Protein AF-A0A197JKB3-F1 (afdb_monomer_lite)

Sequence (324 aa):
MLSPSYGIENKQTPSSEITEFKPNTSFQSKDAASSRILKTFVFDKTLEESRTISKLMQYFNLGEKVTVYVNHFEDLESISQKVIDEYKLDIKLEDLRLNASMMPDSHSSSGIQAYYYFAFVFDDLLIFRGLDYIELIKGLEGRENNLPAVVQEMLTVFMSHWKKDFGDKYTLLRTEAITWVTAVNQQLQVKFNQNEYFIFKLKCHASYLTLVLMFMLRDVNCTYLEYRTLQTTFEMFMFYINELASCVREKNVGELTSVDKLFKTGDFSRITEYCTQQIYTTMDGFDKDGGCNLMVSLEFKRLCKNTVFVHLASERYEKFFNSV

Foldseek 3Di:
DDDDDDDDDDDDDDDDDDPDPDDDPDDDDPDFPKDKDWWKWAFDPPDPLSVLLVVLCVVLVHDRMDIFIQMDGPLLVVLLVVLCVVQVPPDDVVLLSLVLRLDVCSNPAPLSSLLSSCQPSVLCCVPVVVFDLVQVLCLLVVHDHDGDPSVSSSSVVNLVSLCVGLPVCSVVLSVVSNQLSVLSVVLVPDDDDLVVNLVSQLSNRCQLSVVVVLCSPVVDDWDPLLNVLLSVLRSQLLLLLLLLFAQVVCLVVVHHRSVCVVPVPSDSSVSNNVSSVSNCVSLVCCVPPPDIPPVSNVSSSSSSSSSNVSSCPGPNGPHSIDID

Organism: NCBI:txid1314771

pLDDT: mean 78.15, std 19.09, range [25.42, 97.88]

Radius of gyration: 22.23 Å; chains: 1; bounding box: 70×72×54 Å

Secondary structure (DSSP, 8-state):
-----------PPPP----------------S-EEEEEEEEEE---STTHHHHHHHHHHTT--SEEEEEEEEEHHHHHHHHHHHHHHT-S--HHHHHHHHTTSGGGGG-HHHHHHHHHHHHHHHHHHHH---HHHHHHHHHT------HHHHHHHHHHHHHHHHHHGGGHHHHHHHHHHHHHHHHHHHH----HHHHHHHHHHHSTTHHHHHHHHHHH-----HHHHHHHHHHHHHHHHHHHHHHHHHHHHHHT---HHHHHH-S--HHHHHHHHHHHHHHHHHHHHHH----HHHHHHHHHHHHHHHHHHHH-TTS--SEEE-

Structure (mmCIF, N/CA/C/O backbone):
data_AF-A0A197JKB3-F1
#
_entry.id   AF-A0A197JKB3-F1
#
loop_
_atom_site.group_PDB
_atom_site.id
_atom_site.type_symbol
_atom_site.label_atom_id
_atom_site.label_alt_id
_atom_site.label_comp_id
_atom_site.label_asym_id
_atom_site.label_entity_id
_atom_site.label_seq_id
_atom_site.pdbx_PDB_ins_code
_atom_site.Cartn_x
_atom_site.Cartn_y
_atom_site.Cartn_z
_atom_site.occupancy
_atom_site.B_iso_or_equiv
_atom_site.auth_seq_id
_atom_site.auth_comp_id
_atom_site.auth_asym_id
_atom_site.auth_atom_id
_atom_site.pdbx_PDB_model_num
ATOM 1 N N . MET A 1 1 ? -43.145 52.693 11.661 1.00 37.47 1 MET A N 1
ATOM 2 C CA . MET A 1 1 ? -44.343 52.115 12.316 1.00 37.47 1 MET A CA 1
ATOM 3 C C . MET A 1 1 ? -44.868 50.984 11.440 1.00 37.47 1 MET A C 1
ATOM 5 O O . MET A 1 1 ? -44.601 51.038 10.249 1.00 37.47 1 MET A O 1
ATOM 9 N N . LEU A 1 2 ? -45.616 50.040 12.029 1.00 30.62 2 LEU A N 1
ATOM 10 C CA . LEU A 1 2 ? -46.218 48.837 11.415 1.00 30.62 2 LEU A CA 1
ATOM 11 C C . LEU A 1 2 ? -45.275 47.641 11.142 1.00 30.62 2 LEU A C 1
ATOM 13 O O . LEU A 1 2 ? -44.646 47.532 10.096 1.00 30.62 2 LEU A O 1
ATOM 17 N N . SER A 1 3 ? -45.272 46.709 12.102 1.00 30.41 3 SER A N 1
ATOM 18 C CA . SER A 1 3 ? -45.326 45.244 11.880 1.00 30.41 3 SER A CA 1
ATOM 19 C C . SER A 1 3 ? -46.771 44.854 11.445 1.00 30.41 3 SER A C 1
ATOM 21 O O . SER A 1 3 ? -47.614 45.757 11.468 1.00 30.41 3 SER A O 1
ATOM 23 N N . PRO A 1 4 ? -47.155 43.584 11.140 1.00 39.59 4 PRO A N 1
ATOM 24 C CA . PRO A 1 4 ? -46.471 42.281 11.268 1.00 39.59 4 PRO A CA 1
ATOM 25 C C . PRO A 1 4 ? -46.350 41.579 9.877 1.00 39.59 4 PRO A C 1
ATOM 27 O O . PRO A 1 4 ? -46.121 42.298 8.913 1.00 39.59 4 PRO A O 1
ATOM 30 N N . SER A 1 5 ? -46.390 40.256 9.624 1.00 27.34 5 SER A N 1
ATOM 31 C CA . SER A 1 5 ? -46.706 39.031 10.401 1.00 27.34 5 SER A CA 1
ATOM 32 C C . SER A 1 5 ? -46.102 37.766 9.755 1.00 27.34 5 SER A C 1
ATOM 34 O O . SER A 1 5 ? -45.684 37.790 8.603 1.00 27.34 5 SER A O 1
ATOM 36 N N . TYR A 1 6 ? -46.091 36.651 10.499 1.00 32.59 6 TYR A N 1
ATOM 37 C CA . TYR A 1 6 ? -45.697 35.315 10.026 1.00 32.59 6 TYR A CA 1
ATOM 38 C C . TYR A 1 6 ? -46.731 34.667 9.089 1.00 32.59 6 TYR A C 1
ATOM 40 O O . TYR A 1 6 ? -47.935 34.815 9.294 1.00 32.59 6 TYR A O 1
ATOM 48 N N . GLY A 1 7 ? -46.244 33.833 8.167 1.00 26.80 7 GLY A N 1
ATOM 49 C CA . GLY A 1 7 ? -47.014 32.797 7.475 1.00 26.80 7 GLY A CA 1
ATOM 50 C C . GLY A 1 7 ? -46.121 31.581 7.214 1.00 26.80 7 GLY A C 1
ATOM 51 O O . GLY A 1 7 ? -45.133 31.692 6.495 1.00 26.80 7 GLY A O 1
ATOM 52 N N . ILE A 1 8 ? -46.435 30.441 7.834 1.00 30.59 8 ILE A N 1
ATOM 53 C CA . ILE A 1 8 ? -45.764 29.157 7.584 1.00 30.59 8 ILE A CA 1
ATOM 54 C C . ILE A 1 8 ? -46.571 28.415 6.517 1.00 30.59 8 ILE A C 1
ATOM 56 O O . ILE A 1 8 ? -47.735 28.104 6.756 1.00 30.59 8 ILE A O 1
ATOM 60 N N . GLU A 1 9 ? -45.950 28.066 5.389 1.00 28.81 9 GLU A N 1
ATOM 61 C CA . GLU A 1 9 ? -46.490 27.065 4.462 1.00 28.81 9 GLU A CA 1
ATOM 62 C C . GLU A 1 9 ? -45.499 25.913 4.275 1.00 28.81 9 GLU A C 1
ATOM 64 O O . GLU A 1 9 ? -44.369 26.098 3.825 1.00 28.81 9 GLU A O 1
ATOM 69 N N . ASN A 1 10 ? -45.956 24.698 4.587 1.00 29.58 10 ASN A N 1
ATOM 70 C CA . ASN A 1 10 ? -45.278 23.461 4.214 1.00 29.58 10 ASN A CA 1
ATOM 71 C C . ASN A 1 10 ? -45.318 23.286 2.691 1.00 29.58 10 ASN A C 1
ATOM 73 O O . ASN A 1 10 ? -46.408 23.147 2.134 1.00 29.58 10 ASN A O 1
ATOM 77 N N . LYS A 1 11 ? -44.158 23.158 2.034 1.00 31.27 11 LYS A N 1
ATOM 78 C CA . LYS A 1 11 ? -44.069 22.517 0.712 1.00 31.27 11 LYS A CA 1
ATOM 79 C C . LYS A 1 11 ? -42.973 21.458 0.686 1.00 31.27 11 LYS A C 1
ATOM 81 O O . LYS A 1 11 ? -41.872 21.655 1.183 1.00 31.27 11 LYS A O 1
ATOM 86 N N . GLN A 1 12 ? -43.380 20.310 0.159 1.00 27.84 12 GLN A N 1
ATOM 87 C CA . GLN A 1 12 ? -42.729 19.008 0.213 1.00 27.84 12 GLN A CA 1
ATOM 88 C C . GLN A 1 12 ? -41.279 19.011 -0.286 1.00 27.84 12 GLN A C 1
ATOM 90 O O . GLN A 1 12 ? -40.948 19.645 -1.285 1.00 27.84 12 GLN A O 1
ATOM 95 N N . THR A 1 13 ? -40.450 18.205 0.375 1.00 28.83 13 THR A N 1
ATOM 96 C CA . THR A 1 13 ? -39.128 17.783 -0.091 1.00 28.83 13 THR A CA 1
ATOM 97 C C . THR A 1 13 ? -39.241 17.044 -1.431 1.00 28.83 13 THR A C 1
ATOM 99 O O . THR A 1 13 ? -39.947 16.033 -1.492 1.00 28.83 13 THR A O 1
ATOM 102 N N . PRO A 1 14 ? -38.530 17.469 -2.491 1.00 30.12 14 PRO A N 1
ATOM 103 C CA . PRO A 1 14 ? -38.319 16.634 -3.666 1.00 30.12 14 PRO A CA 1
ATOM 104 C C . PRO A 1 14 ? -37.425 15.442 -3.307 1.00 30.12 14 PRO A C 1
ATOM 106 O O . PRO A 1 14 ? -36.453 15.579 -2.563 1.00 30.12 14 PRO A O 1
ATOM 109 N N . SER A 1 15 ? -37.769 14.271 -3.833 1.00 28.80 15 SER A N 1
ATOM 110 C CA . SER A 1 15 ? -37.015 13.030 -3.664 1.00 28.80 15 SER A CA 1
ATOM 111 C C . SER A 1 15 ? -35.608 13.111 -4.258 1.00 28.80 15 SER A C 1
ATOM 113 O O . SER A 1 15 ? -35.388 13.742 -5.288 1.00 28.80 15 SER A O 1
ATOM 115 N N . SER A 1 16 ? -34.672 12.396 -3.638 1.00 31.48 16 SER A N 1
ATOM 116 C CA . SER A 1 16 ? -33.304 12.221 -4.119 1.00 31.48 16 SER A CA 1
ATOM 117 C C . SER A 1 16 ? -33.252 11.488 -5.465 1.00 31.48 16 SER A C 1
ATOM 119 O O . SER A 1 16 ? -33.437 10.271 -5.508 1.00 31.48 16 SER A O 1
ATOM 121 N N . GLU A 1 17 ? -32.904 12.194 -6.538 1.00 26.59 17 GLU A N 1
ATOM 122 C CA . GLU A 1 17 ? -32.301 11.571 -7.717 1.00 26.59 17 GLU A CA 1
ATOM 123 C C . GLU A 1 17 ? -30.779 11.644 -7.584 1.00 26.59 17 GLU A C 1
ATOM 125 O O . GLU A 1 17 ? -30.179 12.719 -7.581 1.00 26.59 17 GLU A O 1
ATOM 130 N N . ILE A 1 18 ? -30.149 10.477 -7.439 1.00 30.08 18 ILE A N 1
ATOM 131 C CA . ILE A 1 18 ? -28.695 10.346 -7.505 1.00 30.08 18 ILE A CA 1
ATOM 132 C C . ILE A 1 18 ? -28.319 10.425 -8.984 1.00 30.08 18 ILE A C 1
ATOM 134 O O . ILE A 1 18 ? -28.487 9.458 -9.726 1.00 30.08 18 ILE A O 1
ATOM 138 N N . THR A 1 19 ? -27.807 11.572 -9.424 1.00 26.36 19 THR A N 1
ATOM 139 C CA . THR A 1 19 ? -27.185 11.694 -10.742 1.00 26.36 19 THR A CA 1
ATOM 140 C C . THR A 1 19 ? -25.887 10.891 -10.770 1.00 26.36 19 THR A C 1
ATOM 142 O O . THR A 1 19 ? -24.839 11.348 -10.316 1.00 26.36 19 THR A O 1
ATOM 145 N N . GLU A 1 20 ? -25.949 9.678 -11.328 1.00 27.98 20 GLU A N 1
ATOM 146 C CA . GLU A 1 20 ? -24.755 8.925 -11.713 1.00 27.98 20 GLU A CA 1
ATOM 147 C C . GLU A 1 20 ? -23.900 9.769 -12.664 1.00 27.98 20 GLU A C 1
ATOM 149 O O . GLU A 1 20 ? -24.256 9.995 -13.826 1.00 27.98 20 GLU A O 1
ATOM 154 N N . PHE A 1 21 ? -22.735 10.205 -12.190 1.00 26.33 21 PHE A N 1
ATOM 155 C CA . PHE A 1 21 ? -21.742 10.839 -13.042 1.00 26.33 21 PHE A CA 1
ATOM 156 C C . PHE A 1 21 ? -21.074 9.760 -13.903 1.00 26.33 21 PHE A C 1
ATOM 158 O O . PHE A 1 21 ? -20.070 9.168 -13.509 1.00 26.33 21 PHE A O 1
ATOM 165 N N . LYS A 1 22 ? -21.659 9.454 -15.067 1.00 25.42 22 LYS A N 1
ATOM 166 C CA . LYS A 1 22 ? -21.079 8.499 -16.021 1.00 25.42 22 LYS A CA 1
ATOM 167 C C . LYS A 1 22 ? -19.760 9.060 -16.571 1.00 25.42 22 LYS A C 1
ATOM 169 O O . LYS A 1 22 ? -19.805 10.063 -17.287 1.00 25.42 22 LYS A O 1
ATOM 174 N N . PRO A 1 23 ? -18.595 8.446 -16.284 1.00 30.78 23 PRO A N 1
ATOM 175 C CA . PRO A 1 23 ? -17.351 8.851 -16.922 1.00 30.78 23 PRO A CA 1
ATOM 176 C C . PRO A 1 23 ? -17.434 8.566 -18.425 1.00 30.78 23 PRO A C 1
ATOM 178 O O . PRO A 1 23 ? -18.048 7.591 -18.860 1.00 30.78 23 PRO A O 1
ATOM 181 N N . ASN A 1 24 ? -16.823 9.441 -19.218 1.00 26.02 24 ASN A N 1
ATOM 182 C CA . ASN A 1 24 ? -16.939 9.440 -20.671 1.00 26.02 24 ASN A CA 1
ATOM 183 C C . ASN A 1 24 ? -16.269 8.183 -21.270 1.00 26.02 24 ASN A C 1
ATOM 185 O O . ASN A 1 24 ? -15.044 8.089 -21.327 1.00 26.02 24 ASN A O 1
ATOM 189 N N . THR A 1 25 ? -17.059 7.185 -21.675 1.00 35.81 25 THR A N 1
ATOM 190 C CA . THR A 1 25 ? -16.545 5.893 -22.154 1.00 35.81 25 THR A CA 1
ATOM 191 C C . THR A 1 25 ? -16.104 5.961 -23.614 1.00 35.81 25 THR A C 1
ATOM 193 O O . THR A 1 25 ? -16.859 5.594 -24.514 1.00 35.81 25 THR A O 1
ATOM 196 N N . SER A 1 26 ? -14.860 6.382 -23.848 1.00 31.11 26 SER A N 1
ATOM 197 C CA . SER A 1 26 ? -14.221 6.356 -25.173 1.00 31.11 26 SER A CA 1
ATOM 198 C C . SER A 1 26 ? -12.806 5.754 -25.185 1.00 31.11 26 SER A C 1
ATOM 200 O O . SER A 1 26 ? -11.992 6.111 -26.029 1.00 31.11 26 SER A O 1
ATOM 202 N N . PHE A 1 27 ? -12.529 4.778 -24.312 1.00 34.66 27 PHE A N 1
ATOM 203 C CA . PHE A 1 27 ? -11.377 3.872 -24.446 1.00 34.66 27 PHE A CA 1
ATOM 204 C C . PHE A 1 27 ? -11.760 2.432 -24.064 1.00 34.66 27 PHE A C 1
ATOM 206 O O . PHE A 1 27 ? -11.623 2.009 -22.919 1.00 34.66 27 PHE A O 1
ATOM 213 N N . GLN A 1 28 ? -12.240 1.659 -25.044 1.00 32.88 28 GLN A N 1
ATOM 214 C CA . GLN A 1 28 ? -12.245 0.194 -24.972 1.00 32.88 28 GLN A CA 1
ATOM 215 C C . GLN A 1 28 ? -11.059 -0.334 -25.783 1.00 32.88 28 GLN A C 1
ATOM 217 O O . GLN A 1 28 ? -11.191 -0.643 -26.966 1.00 32.88 28 GLN A O 1
ATOM 222 N N . SER A 1 29 ? -9.889 -0.438 -25.153 1.00 36.16 29 SER A N 1
ATOM 223 C CA . SER A 1 29 ? -8.798 -1.232 -25.717 1.00 36.16 29 SER A CA 1
ATOM 224 C C . SER A 1 29 ? -9.096 -2.714 -25.500 1.00 36.16 29 SER A C 1
ATOM 226 O O . SER A 1 29 ? -9.214 -3.156 -24.356 1.00 36.16 29 SER A O 1
ATOM 228 N N . LYS A 1 30 ? -9.157 -3.495 -26.581 1.00 38.78 30 LYS A N 1
ATOM 229 C CA . LYS A 1 30 ? -8.908 -4.936 -26.493 1.00 38.78 30 LYS A CA 1
ATOM 230 C C . LYS A 1 30 ? -7.427 -5.097 -26.155 1.00 38.78 30 LYS A C 1
ATOM 232 O O . LYS A 1 30 ? -6.635 -4.806 -27.034 1.00 38.78 30 LYS A O 1
ATOM 237 N N . ASP A 1 31 ? -7.084 -5.471 -24.924 1.00 43.41 31 ASP A N 1
ATOM 238 C CA . ASP A 1 31 ? -5.806 -6.102 -24.545 1.00 43.41 31 ASP A CA 1
ATOM 239 C C . ASP A 1 31 ? -5.805 -6.428 -23.041 1.00 43.41 31 ASP A C 1
ATOM 241 O O . ASP A 1 31 ? -6.225 -5.597 -22.232 1.00 43.41 31 ASP A O 1
ATOM 245 N N . ALA A 1 32 ? -5.285 -7.614 -22.704 1.00 49.16 32 ALA A N 1
ATOM 246 C CA . ALA A 1 32 ? -5.401 -8.336 -21.428 1.00 49.16 32 ALA A CA 1
ATOM 247 C C . ALA A 1 32 ? -6.837 -8.773 -21.056 1.00 49.16 32 ALA A C 1
ATOM 249 O O . ALA A 1 32 ? -7.785 -7.981 -21.040 1.00 49.16 32 ALA A O 1
ATOM 250 N N . ALA A 1 33 ? -6.997 -10.060 -20.724 1.00 55.03 33 ALA A N 1
ATOM 251 C CA . ALA A 1 33 ? -8.236 -10.621 -20.192 1.00 55.03 33 ALA A CA 1
ATOM 252 C C . ALA A 1 33 ? -8.454 -10.122 -18.756 1.00 55.03 33 ALA A C 1
ATOM 254 O O . ALA A 1 33 ? -8.034 -10.741 -17.780 1.00 55.03 33 ALA A O 1
ATOM 255 N N . SER A 1 34 ? -9.094 -8.958 -18.640 1.00 66.31 34 SER A N 1
ATOM 256 C CA . SER A 1 34 ? -9.468 -8.382 -17.353 1.00 66.31 34 SER A CA 1
ATOM 257 C C . SER A 1 34 ? -10.905 -8.735 -16.985 1.00 66.31 34 SER A C 1
ATOM 259 O O . SER A 1 34 ? -11.821 -8.652 -17.805 1.00 66.31 34 SER A O 1
ATOM 261 N N . SER A 1 35 ? -11.111 -9.116 -15.726 1.00 75.56 35 SER A N 1
ATOM 262 C CA . SER A 1 35 ? -12.445 -9.279 -15.145 1.00 75.56 35 SER A CA 1
ATOM 263 C C . SER A 1 35 ? -12.542 -8.498 -13.837 1.00 75.56 35 SER A C 1
ATOM 265 O O . SER A 1 35 ? -11.532 -8.176 -13.209 1.00 75.56 35 SER A O 1
ATOM 267 N N . ARG A 1 36 ? -13.763 -8.123 -13.450 1.00 77.00 36 ARG A N 1
ATOM 268 C CA . ARG A 1 36 ? -14.030 -7.359 -12.228 1.00 77.00 36 ARG A CA 1
ATOM 269 C C . ARG A 1 36 ? -15.101 -8.073 -11.432 1.00 77.00 36 ARG A C 1
ATOM 271 O O . ARG A 1 36 ? -16.179 -8.333 -11.962 1.00 77.00 36 ARG A O 1
ATOM 278 N N . ILE A 1 37 ? -14.816 -8.346 -10.167 1.00 81.31 37 ILE A N 1
ATOM 279 C CA . ILE A 1 37 ? -15.763 -8.959 -9.241 1.00 81.31 37 ILE A CA 1
ATOM 280 C C . ILE A 1 37 ? -16.163 -7.907 -8.213 1.00 81.31 37 ILE A C 1
ATOM 282 O O . ILE A 1 37 ? -15.316 -7.291 -7.568 1.00 81.31 37 ILE A O 1
ATOM 286 N N . LEU A 1 38 ? -17.468 -7.687 -8.067 1.00 85.88 38 LEU A N 1
ATOM 287 C CA . LEU A 1 38 ? -18.009 -6.847 -7.008 1.00 85.88 38 LEU A CA 1
ATOM 288 C C . LEU A 1 38 ? -18.039 -7.670 -5.716 1.00 85.88 38 LEU A C 1
ATOM 290 O O . LEU A 1 38 ? -18.857 -8.580 -5.590 1.00 85.88 38 LEU A O 1
ATOM 294 N N . LYS A 1 39 ? -17.143 -7.375 -4.772 1.00 88.31 39 LYS A N 1
ATOM 295 C CA . LYS A 1 39 ? -17.016 -8.112 -3.510 1.00 88.31 39 LYS A CA 1
ATOM 296 C C . LYS A 1 39 ? -17.562 -7.281 -2.355 1.00 88.31 39 LYS A C 1
ATOM 298 O O . LYS A 1 39 ? -17.242 -6.100 -2.216 1.00 88.31 39 LYS A O 1
ATOM 303 N N . THR A 1 40 ? -18.414 -7.897 -1.541 1.00 90.75 40 THR A N 1
ATOM 304 C CA . THR A 1 40 ? -19.019 -7.270 -0.364 1.00 90.75 40 THR A CA 1
ATOM 305 C C . THR A 1 40 ? -18.349 -7.782 0.900 1.00 90.75 40 THR A C 1
ATOM 307 O O . THR A 1 40 ? -18.065 -8.968 1.037 1.00 90.75 40 THR A O 1
ATOM 310 N N . PHE A 1 41 ? -18.119 -6.865 1.827 1.00 92.25 41 PHE A N 1
ATOM 311 C CA . PHE A 1 41 ? -17.495 -7.086 3.117 1.00 92.25 41 PHE A CA 1
ATOM 312 C C . PHE A 1 41 ? -18.430 -6.570 4.212 1.00 92.25 41 PHE A C 1
ATOM 314 O O . PHE A 1 41 ? -18.987 -5.475 4.096 1.00 92.25 41 PHE A O 1
ATOM 321 N N . VAL A 1 42 ? -18.612 -7.358 5.267 1.00 94.19 42 VAL A N 1
ATOM 322 C CA . VAL A 1 42 ? -19.472 -7.052 6.414 1.00 94.19 42 VAL A CA 1
ATOM 323 C C . VAL A 1 42 ? -18.625 -7.033 7.676 1.00 94.19 42 VAL A C 1
ATOM 325 O O . VAL A 1 42 ? -17.846 -7.953 7.920 1.00 94.19 42 VAL A O 1
ATOM 328 N N . PHE A 1 43 ? -18.776 -5.972 8.462 1.00 94.38 43 PHE A N 1
ATOM 329 C CA . PHE A 1 43 ? -18.058 -5.778 9.711 1.00 94.38 43 PHE A CA 1
ATOM 330 C C . PHE A 1 43 ? -18.496 -6.799 10.769 1.00 94.38 43 PHE A C 1
ATOM 332 O O . PHE A 1 43 ? -19.688 -6.928 11.067 1.00 94.38 43 PHE A O 1
ATOM 339 N N . ASP A 1 44 ? -17.527 -7.498 11.354 1.00 91.06 44 ASP A N 1
ATOM 340 C CA . ASP A 1 44 ? -17.747 -8.433 12.446 1.00 91.06 44 ASP A CA 1
ATOM 341 C C . ASP A 1 44 ? -17.857 -7.680 13.777 1.00 91.06 44 ASP A C 1
ATOM 343 O O . ASP A 1 44 ? -16.961 -6.941 14.187 1.00 91.06 44 ASP A O 1
ATOM 347 N N . LYS A 1 45 ? -18.985 -7.869 14.465 1.00 91.12 45 LYS A N 1
ATOM 348 C CA . LYS A 1 45 ? -19.276 -7.259 15.771 1.00 91.12 45 LYS A CA 1
ATOM 349 C C . LYS A 1 45 ? -19.004 -8.197 16.950 1.00 91.12 45 LYS A C 1
ATOM 351 O O . LYS A 1 45 ? -19.308 -7.823 18.080 1.00 91.12 45 LYS A O 1
ATOM 356 N N . THR A 1 46 ? -18.522 -9.411 16.689 1.00 88.75 46 THR A N 1
ATOM 357 C CA . THR A 1 46 ? -18.358 -10.470 17.695 1.00 88.75 46 THR A CA 1
ATOM 358 C C . THR A 1 46 ? -16.955 -10.535 18.297 1.00 88.75 46 THR A C 1
ATOM 360 O O . THR A 1 46 ? -16.796 -11.150 19.350 1.00 88.75 46 THR A O 1
ATOM 363 N N . LEU A 1 47 ? -15.970 -9.870 17.684 1.00 85.94 47 LEU A N 1
ATOM 364 C CA . LEU A 1 47 ? -14.612 -9.747 18.219 1.00 85.94 47 LEU A CA 1
ATOM 365 C C . LEU A 1 47 ? -14.586 -8.772 19.409 1.00 85.94 47 LEU A C 1
ATOM 367 O O . LEU A 1 47 ? -15.370 -7.820 19.475 1.00 85.94 47 LEU A O 1
ATOM 371 N N . GLU A 1 48 ? -13.670 -8.997 20.351 1.00 85.56 48 GLU A N 1
ATOM 372 C CA . GLU A 1 48 ? -13.542 -8.211 21.589 1.00 85.56 48 GLU A CA 1
ATOM 373 C C . GLU A 1 48 ? -13.289 -6.719 21.281 1.00 85.56 48 GLU A C 1
ATOM 375 O O . GLU A 1 48 ? -13.931 -5.818 21.834 1.00 85.56 48 GLU A O 1
ATOM 380 N N . GLU A 1 49 ? -12.452 -6.454 20.281 1.00 87.19 49 GLU A N 1
ATOM 381 C CA . GLU A 1 49 ? -12.023 -5.126 19.856 1.00 87.19 49 GLU A CA 1
ATOM 382 C C . GLU A 1 49 ? -13.000 -4.441 18.892 1.00 87.19 49 GLU A C 1
ATOM 384 O O . GLU A 1 49 ? -12.849 -3.243 18.616 1.00 87.19 49 GLU A O 1
ATOM 389 N N . SER A 1 50 ? -14.051 -5.131 18.421 1.00 88.00 50 SER A N 1
ATOM 390 C CA . SER A 1 50 ? -15.030 -4.575 17.474 1.00 88.00 50 SER A CA 1
ATOM 391 C C . SER A 1 50 ? -15.650 -3.266 17.971 1.00 88.00 50 SER A C 1
ATOM 393 O O . SER A 1 50 ? -16.005 -2.402 17.168 1.00 88.00 50 SER A O 1
ATOM 395 N N . ARG A 1 51 ? -15.740 -3.044 19.290 1.00 90.94 51 ARG A N 1
ATOM 396 C CA . ARG A 1 51 ? -16.202 -1.768 19.866 1.00 90.94 51 ARG A CA 1
ATOM 397 C C . ARG A 1 51 ? -15.245 -0.602 19.592 1.00 90.94 51 ARG A C 1
ATOM 399 O O . ARG A 1 51 ? -15.708 0.520 19.375 1.00 90.94 51 ARG A O 1
ATOM 406 N N . THR A 1 52 ? -13.937 -0.837 19.629 1.00 91.25 52 THR A N 1
ATOM 407 C CA . THR A 1 52 ? -12.911 0.183 19.361 1.00 91.25 52 THR A CA 1
ATOM 408 C C . THR A 1 52 ? -12.799 0.427 17.861 1.00 91.25 52 THR A C 1
ATOM 410 O O . THR A 1 52 ? -12.868 1.581 17.434 1.00 91.25 52 THR A O 1
ATOM 413 N N . ILE A 1 53 ? -12.793 -0.640 17.055 1.00 92.06 53 ILE A N 1
ATOM 414 C CA . ILE A 1 53 ? -12.809 -0.540 15.590 1.00 92.06 53 ILE A CA 1
ATOM 415 C C . ILE A 1 53 ? -14.078 0.161 15.078 1.00 92.06 53 ILE A C 1
ATOM 417 O O . ILE A 1 53 ? -13.985 1.022 14.208 1.00 92.06 53 ILE A O 1
ATOM 421 N N . SER A 1 54 ? -15.250 -0.075 15.682 1.00 92.81 54 SER A N 1
ATOM 422 C CA . SER A 1 54 ? -16.492 0.644 15.332 1.00 92.81 54 SER A CA 1
ATOM 423 C C . SER A 1 54 ? -16.363 2.168 15.463 1.00 92.81 54 SER A C 1
ATOM 425 O O . SER A 1 54 ? -16.919 2.903 14.649 1.00 92.81 54 SER A O 1
ATOM 427 N N . LYS A 1 55 ? -15.626 2.668 16.467 1.00 94.44 55 LYS A N 1
ATOM 428 C CA . LYS A 1 55 ? -15.382 4.115 16.633 1.00 94.44 55 LYS A CA 1
ATOM 429 C C . LYS A 1 55 ? -14.453 4.648 15.540 1.00 94.44 55 LYS A C 1
ATOM 431 O O . LYS A 1 55 ? -14.719 5.711 14.985 1.00 94.44 55 LYS A O 1
ATOM 436 N N . LEU A 1 56 ? -13.410 3.886 15.199 1.00 94.88 56 LEU A N 1
ATOM 437 C CA . LEU A 1 56 ? -12.478 4.220 14.121 1.00 94.88 56 LEU A CA 1
ATOM 438 C C . LEU A 1 56 ? -13.210 4.286 12.772 1.00 94.88 56 LEU A C 1
ATOM 440 O O . LEU A 1 56 ? -13.056 5.244 12.017 1.00 94.88 56 LEU A O 1
ATOM 444 N N . MET A 1 57 ? -14.086 3.315 12.506 1.00 94.25 57 MET A N 1
ATOM 445 C CA . MET A 1 57 ? -14.966 3.309 11.338 1.00 94.25 57 MET A CA 1
ATOM 446 C C . MET A 1 57 ? -15.882 4.535 11.298 1.00 94.25 57 MET A C 1
ATOM 448 O O . MET A 1 57 ? -15.988 5.172 10.253 1.00 94.25 57 MET A O 1
ATOM 452 N N . GLN A 1 58 ? -16.501 4.909 12.423 1.00 95.00 58 GLN A N 1
ATOM 453 C CA . GLN A 1 58 ? -17.334 6.115 12.512 1.00 95.00 58 GLN A CA 1
ATOM 454 C C . GLN A 1 58 ? -16.537 7.393 12.205 1.00 95.00 58 GLN A C 1
ATOM 456 O O . GLN A 1 58 ? -17.020 8.223 11.437 1.00 95.00 58 GLN A O 1
ATOM 461 N N . TYR A 1 59 ? -15.307 7.524 12.719 1.00 94.62 59 TYR A N 1
ATOM 462 C CA . TYR A 1 59 ? -14.415 8.658 12.430 1.00 94.62 59 TYR A CA 1
ATOM 463 C C . TYR A 1 59 ? -14.117 8.794 10.926 1.00 94.62 59 TYR A C 1
ATOM 465 O O . TYR A 1 59 ? -14.236 9.879 10.361 1.00 94.62 59 TYR A O 1
ATOM 473 N N . PHE A 1 60 ? -13.816 7.683 10.244 1.00 93.94 60 PHE A N 1
ATOM 474 C CA . PHE A 1 60 ? -13.585 7.662 8.791 1.00 93.94 60 PHE A CA 1
ATOM 475 C C . PHE A 1 60 ? -14.870 7.572 7.944 1.00 93.94 60 PHE A C 1
ATOM 477 O O . PHE A 1 60 ? -14.797 7.438 6.718 1.00 93.94 60 PHE A O 1
ATOM 484 N N . ASN A 1 61 ? -16.057 7.648 8.560 1.00 93.88 61 ASN A N 1
ATOM 485 C CA . ASN A 1 61 ? -17.354 7.457 7.903 1.00 93.88 61 ASN A CA 1
ATOM 486 C C . ASN A 1 61 ? -17.390 6.171 7.040 1.00 93.88 61 ASN A C 1
ATOM 488 O O . ASN A 1 61 ? -17.809 6.183 5.877 1.00 93.88 61 ASN A O 1
ATOM 492 N N . LEU A 1 62 ? -16.856 5.069 7.573 1.00 93.00 62 LEU A N 1
ATOM 493 C CA . LEU A 1 62 ? -16.872 3.741 6.966 1.00 93.00 62 LEU A CA 1
ATOM 494 C C . LEU A 1 62 ? -18.096 2.967 7.471 1.00 93.00 62 LEU A C 1
ATOM 496 O O . LEU A 1 62 ? -18.316 2.848 8.675 1.00 93.00 62 LEU A O 1
ATOM 500 N N . GLY A 1 63 ? -18.908 2.458 6.545 1.00 90.75 63 GLY A N 1
ATOM 501 C CA . GLY A 1 63 ? -20.107 1.694 6.882 1.00 90.75 63 GLY A CA 1
ATOM 502 C C . GLY A 1 63 ? -19.793 0.275 7.358 1.00 90.75 63 GLY A C 1
ATOM 503 O O . GLY A 1 63 ? -18.765 -0.298 7.013 1.00 90.75 63 GLY A O 1
ATOM 504 N N . GLU A 1 64 ? -20.734 -0.327 8.085 1.00 92.50 64 GLU A N 1
ATOM 505 C CA . GLU A 1 64 ? -20.672 -1.737 8.515 1.00 92.50 64 GLU A CA 1
ATOM 506 C C . GLU A 1 64 ? -20.754 -2.731 7.346 1.00 92.50 64 GLU A C 1
ATOM 508 O O . GLU A 1 64 ? -20.470 -3.915 7.505 1.00 92.50 64 GLU A O 1
ATOM 513 N N . LYS A 1 65 ? -21.148 -2.251 6.164 1.00 93.88 65 LYS A N 1
ATOM 514 C CA . LYS A 1 65 ? -21.130 -2.985 4.905 1.00 93.88 65 LYS A CA 1
ATOM 515 C C . LYS A 1 65 ? -20.380 -2.147 3.877 1.00 93.88 65 LYS A C 1
ATOM 517 O O . LYS A 1 65 ? -20.782 -1.018 3.593 1.00 93.88 65 LYS A O 1
ATOM 522 N N . VAL A 1 66 ? -19.309 -2.702 3.326 1.00 90.31 66 VAL A N 1
ATOM 523 C CA . VAL A 1 66 ? -18.472 -2.071 2.302 1.00 90.31 66 VAL A CA 1
ATOM 524 C C . VAL A 1 66 ? -18.493 -2.956 1.064 1.00 90.31 66 VAL A C 1
ATOM 526 O O . VAL A 1 66 ? -18.454 -4.179 1.167 1.00 90.31 66 VAL A O 1
ATOM 529 N N . THR A 1 67 ? -18.566 -2.353 -0.115 1.00 88.25 67 THR A N 1
ATOM 530 C CA . THR A 1 67 ? -18.569 -3.085 -1.380 1.00 88.25 67 THR A CA 1
ATOM 531 C C . THR A 1 67 ? -17.534 -2.454 -2.301 1.00 88.25 67 THR A C 1
ATOM 533 O O . THR A 1 67 ? -17.555 -1.242 -2.513 1.00 88.25 67 THR A O 1
ATOM 536 N N . VAL A 1 68 ? -16.622 -3.272 -2.824 1.00 85.94 68 VAL A N 1
ATOM 537 C CA . VAL A 1 68 ? -15.494 -2.845 -3.665 1.00 85.94 68 VAL A CA 1
ATOM 538 C C . VAL A 1 68 ? -15.422 -3.677 -4.940 1.00 85.94 68 VAL A C 1
ATOM 540 O O . VAL A 1 68 ? -15.808 -4.847 -4.953 1.00 85.94 68 VAL A O 1
ATOM 543 N N . TYR A 1 69 ? -14.908 -3.084 -6.017 1.00 83.69 69 TYR A N 1
ATOM 544 C CA . TYR A 1 69 ? -14.513 -3.850 -7.196 1.00 83.69 69 TYR A CA 1
ATOM 545 C C . TYR A 1 69 ? -13.102 -4.397 -6.995 1.00 83.69 69 TYR A C 1
ATOM 547 O O . TYR A 1 69 ? -12.151 -3.641 -6.796 1.00 83.69 69 TYR A O 1
ATOM 555 N N . VAL A 1 70 ? -12.987 -5.717 -7.075 1.00 84.75 70 VAL A N 1
ATOM 556 C CA . VAL A 1 70 ? -11.731 -6.460 -7.083 1.00 84.75 70 VAL A CA 1
ATOM 557 C C . VAL A 1 70 ? -11.406 -6.765 -8.543 1.00 84.75 70 VAL A C 1
ATOM 559 O O . VAL A 1 70 ? -12.226 -7.359 -9.250 1.00 84.75 70 VAL A O 1
ATOM 562 N N . ASN A 1 71 ? -10.247 -6.310 -9.019 1.00 82.94 71 ASN A N 1
ATOM 563 C CA . ASN A 1 71 ? -9.827 -6.539 -10.400 1.00 82.94 71 ASN A CA 1
ATOM 564 C C . ASN A 1 71 ? -9.000 -7.808 -10.528 1.00 82.94 71 ASN A C 1
ATOM 566 O O . ASN A 1 71 ? -8.204 -8.127 -9.643 1.00 82.94 71 ASN A O 1
ATOM 570 N N . HIS A 1 72 ? -9.118 -8.420 -11.698 1.00 86.94 72 HIS A N 1
ATOM 571 C CA . HIS A 1 72 ? -8.261 -9.489 -12.170 1.00 86.94 72 HIS A CA 1
ATOM 572 C C . HIS A 1 72 ? -7.578 -9.070 -13.464 1.00 86.94 72 HIS A C 1
ATOM 574 O O . HIS A 1 72 ? -8.235 -8.569 -14.379 1.00 86.94 72 HIS A O 1
ATOM 580 N N . PHE A 1 73 ? -6.274 -9.313 -13.531 1.00 90.38 73 PHE A N 1
ATOM 581 C CA . PHE A 1 73 ? -5.439 -9.155 -14.717 1.00 90.38 73 PHE A CA 1
ATOM 582 C C . PHE A 1 73 ? -4.589 -10.424 -14.821 1.00 90.38 73 PHE A C 1
ATOM 584 O O . PHE A 1 73 ? -3.732 -10.665 -13.972 1.00 90.38 73 PHE A O 1
ATOM 591 N N . GLU A 1 74 ? -4.912 -11.285 -15.788 1.00 91.38 74 GLU A N 1
ATOM 592 C CA . GLU A 1 74 ? -4.376 -12.652 -15.882 1.00 91.38 74 GLU A CA 1
ATOM 593 C C . GLU A 1 74 ? -2.844 -12.691 -15.994 1.00 91.38 74 GLU A C 1
ATOM 595 O O . GLU A 1 74 ? -2.198 -13.515 -15.351 1.00 91.38 74 GLU A O 1
ATOM 600 N N . ASP A 1 75 ? -2.264 -11.762 -16.753 1.00 94.19 75 ASP A N 1
ATOM 601 C CA . ASP A 1 75 ? -0.820 -11.579 -16.908 1.00 94.19 75 ASP A CA 1
ATOM 602 C C . ASP A 1 75 ? -0.136 -11.245 -15.574 1.00 94.19 75 ASP A C 1
ATOM 604 O O . ASP A 1 75 ? 0.790 -11.949 -15.167 1.00 94.19 75 ASP A O 1
ATOM 608 N N . LEU A 1 76 ? -0.632 -10.227 -14.864 1.00 94.56 76 LEU A N 1
ATOM 609 C CA . LEU A 1 76 ? -0.136 -9.819 -13.547 1.00 94.56 76 LEU A CA 1
ATOM 610 C C . LEU A 1 76 ? -0.275 -10.919 -12.494 1.00 94.56 76 LEU A C 1
ATOM 612 O O . LEU A 1 76 ? 0.644 -11.136 -11.704 1.00 94.56 76 LEU A O 1
ATOM 616 N N . GLU A 1 77 ? -1.416 -11.603 -12.456 1.00 94.31 77 GLU A N 1
ATOM 617 C CA . GLU A 1 77 ? -1.681 -12.657 -11.476 1.00 94.31 77 GLU A CA 1
ATOM 618 C C . GLU A 1 77 ? -0.849 -13.910 -11.737 1.00 94.31 77 GLU A C 1
ATOM 620 O O . GLU A 1 77 ? -0.248 -14.432 -10.801 1.00 94.31 77 GLU A O 1
ATOM 625 N N . SER A 1 78 ? -0.753 -14.351 -12.994 1.00 96.06 78 SER A N 1
ATOM 626 C CA . SER A 1 78 ? 0.012 -15.539 -13.382 1.00 96.06 78 SER A CA 1
ATOM 627 C C . SER A 1 78 ? 1.500 -15.385 -13.064 1.00 96.06 78 SER A C 1
ATOM 629 O O . SER A 1 78 ? 2.086 -16.249 -12.405 1.00 96.06 78 SER A O 1
ATOM 631 N N . ILE A 1 79 ? 2.114 -14.254 -13.444 1.00 97.69 79 ILE A N 1
ATOM 632 C CA . ILE A 1 79 ? 3.541 -14.040 -13.176 1.00 97.69 79 ILE A CA 1
ATOM 633 C C . ILE A 1 79 ? 3.830 -13.847 -11.682 1.00 97.69 79 ILE A C 1
ATOM 635 O O . ILE A 1 79 ? 4.840 -14.339 -11.181 1.00 97.69 79 ILE A O 1
ATOM 639 N N . SER A 1 80 ? 2.919 -13.204 -10.946 1.00 97.12 80 SER A N 1
ATOM 640 C CA . SER A 1 80 ? 3.090 -13.001 -9.504 1.00 97.12 80 SER A CA 1
ATOM 641 C C . SER A 1 80 ? 2.915 -14.299 -8.725 1.00 97.12 80 SER A C 1
ATOM 643 O O . SER A 1 80 ? 3.718 -14.565 -7.839 1.00 97.12 80 SER A O 1
ATOM 645 N N . GLN A 1 81 ? 1.935 -15.144 -9.075 1.00 97.19 81 GLN A N 1
ATOM 646 C CA . GLN A 1 81 ? 1.777 -16.462 -8.451 1.00 97.19 81 GLN A CA 1
ATOM 647 C C . GLN A 1 81 ? 3.010 -17.336 -8.694 1.00 97.19 81 GLN A C 1
ATOM 649 O O . GLN A 1 81 ? 3.526 -17.929 -7.755 1.00 97.19 81 GLN A O 1
ATOM 654 N N . LYS A 1 82 ? 3.541 -17.344 -9.925 1.00 97.62 82 LYS A N 1
ATOM 655 C CA . LYS A 1 82 ? 4.768 -18.071 -10.280 1.00 97.62 82 LYS A CA 1
ATOM 656 C C . LYS A 1 82 ? 5.953 -17.664 -9.391 1.00 97.62 82 LYS A C 1
ATOM 658 O O . LYS A 1 82 ? 6.658 -18.534 -8.890 1.00 97.62 82 LYS A O 1
ATOM 663 N N . VAL A 1 83 ? 6.142 -16.364 -9.140 1.00 97.62 83 VAL A N 1
ATOM 664 C CA . VAL A 1 83 ? 7.183 -15.857 -8.223 1.00 97.62 83 VAL A CA 1
ATOM 665 C C . VAL A 1 83 ? 6.880 -16.199 -6.761 1.00 97.62 83 VAL A C 1
ATOM 667 O O . VAL A 1 83 ? 7.779 -16.637 -6.044 1.00 97.62 83 VAL A O 1
ATOM 670 N N . ILE A 1 84 ? 5.632 -16.038 -6.315 1.00 96.69 84 ILE A N 1
ATOM 671 C CA . ILE A 1 84 ? 5.196 -16.392 -4.956 1.00 96.69 84 ILE A CA 1
ATOM 672 C C . ILE A 1 84 ? 5.466 -17.876 -4.670 1.00 96.69 84 ILE A C 1
ATOM 674 O O . ILE A 1 84 ? 6.010 -18.193 -3.614 1.00 96.69 84 ILE A O 1
ATOM 678 N N . ASP A 1 85 ? 5.171 -18.767 -5.618 1.00 96.44 85 ASP A N 1
ATOM 679 C CA . ASP A 1 85 ? 5.376 -20.212 -5.493 1.00 96.44 85 ASP A CA 1
ATOM 680 C C . ASP A 1 85 ? 6.866 -20.592 -5.542 1.00 96.44 85 ASP A C 1
ATOM 682 O O . ASP A 1 85 ? 7.344 -21.338 -4.683 1.00 96.44 85 ASP A O 1
ATOM 686 N N . GLU A 1 86 ? 7.621 -20.060 -6.513 1.00 96.94 86 GLU A N 1
ATOM 687 C CA . GLU A 1 86 ? 9.050 -20.361 -6.702 1.00 96.94 86 GLU A CA 1
ATOM 688 C C . GLU A 1 86 ? 9.885 -19.930 -5.486 1.00 96.94 86 GLU A C 1
ATOM 690 O O . GLU A 1 86 ? 10.742 -20.680 -5.010 1.00 96.94 86 GLU A O 1
ATOM 695 N N . TYR A 1 87 ? 9.578 -18.757 -4.923 1.00 95.94 87 TYR A N 1
ATOM 696 C CA . TYR A 1 87 ? 10.256 -18.215 -3.747 1.00 95.94 87 TYR A CA 1
ATOM 697 C C . TYR A 1 87 ? 9.559 -18.541 -2.421 1.00 95.94 87 TYR A C 1
ATOM 699 O O . TYR A 1 87 ? 10.103 -18.214 -1.363 1.00 95.94 87 TYR A O 1
ATOM 707 N N . LYS A 1 88 ? 8.399 -19.208 -2.434 1.00 93.88 88 LYS A N 1
ATOM 708 C CA . LYS A 1 88 ? 7.589 -19.532 -1.243 1.00 93.88 88 LYS A CA 1
ATOM 709 C C . LYS A 1 88 ? 7.327 -18.293 -0.376 1.00 93.88 88 LYS A C 1
ATOM 711 O O . LYS A 1 88 ? 7.722 -18.260 0.791 1.00 93.88 88 LYS A O 1
ATOM 716 N N . LEU A 1 89 ? 6.782 -17.238 -0.973 1.00 91.12 89 LEU A N 1
ATOM 717 C CA . LEU A 1 89 ? 6.455 -15.987 -0.278 1.00 91.12 89 LEU A CA 1
ATOM 718 C C . LEU A 1 89 ? 5.145 -16.148 0.507 1.00 91.12 89 LEU A C 1
ATOM 720 O O . LEU A 1 89 ? 4.247 -16.849 0.045 1.00 91.12 89 LEU A O 1
ATOM 724 N N . ASP A 1 90 ? 5.008 -15.488 1.660 1.00 86.88 90 ASP A N 1
ATOM 725 C CA . ASP A 1 90 ? 3.772 -15.539 2.466 1.00 86.88 90 ASP A CA 1
ATOM 726 C C . ASP A 1 90 ? 2.791 -14.440 2.019 1.00 86.88 90 ASP A C 1
ATOM 728 O O . ASP A 1 90 ? 2.366 -13.564 2.775 1.00 86.88 90 ASP A O 1
ATOM 732 N N . ILE A 1 91 ? 2.497 -14.450 0.716 1.00 87.50 91 ILE A N 1
ATOM 733 C CA . ILE A 1 91 ? 1.676 -13.457 0.026 1.00 87.50 91 ILE A CA 1
ATOM 734 C C . ILE A 1 91 ? 0.558 -14.180 -0.715 1.00 87.50 91 ILE A C 1
ATOM 736 O O . ILE A 1 91 ? 0.799 -15.090 -1.506 1.00 87.50 91 ILE A O 1
ATOM 740 N N . LYS A 1 92 ? -0.680 -13.724 -0.522 1.00 89.81 92 LYS A N 1
ATOM 741 C CA . LYS A 1 92 ? -1.848 -14.210 -1.261 1.00 89.81 92 LYS A CA 1
ATOM 742 C C . LYS A 1 92 ? -2.240 -13.206 -2.337 1.00 89.81 92 LYS A C 1
ATOM 744 O O . LYS A 1 92 ? -2.383 -12.018 -2.052 1.00 89.81 92 LYS A O 1
ATOM 749 N N . LEU A 1 93 ? -2.526 -13.683 -3.552 1.00 90.00 93 LEU A N 1
ATOM 750 C CA . LEU A 1 93 ? -3.059 -12.827 -4.622 1.00 90.00 93 LEU A CA 1
ATOM 751 C C . LEU A 1 93 ? -4.333 -12.082 -4.202 1.00 90.00 93 LEU A C 1
ATOM 753 O O . LEU A 1 93 ? -4.545 -10.953 -4.628 1.00 90.00 93 LEU A O 1
ATOM 757 N N . GLU A 1 94 ? -5.189 -12.684 -3.371 1.00 87.81 94 GLU A N 1
ATOM 758 C CA . GLU A 1 94 ? -6.398 -12.017 -2.879 1.00 87.81 94 GLU A CA 1
ATOM 759 C C . GLU A 1 94 ? -6.088 -10.739 -2.089 1.00 87.81 94 GLU A C 1
ATOM 761 O O . GLU A 1 94 ? -6.689 -9.698 -2.365 1.00 87.81 94 GLU A O 1
ATOM 766 N N . ASP A 1 95 ? -5.096 -10.788 -1.199 1.00 85.44 95 ASP A N 1
ATOM 767 C CA . ASP A 1 95 ? -4.652 -9.618 -0.444 1.00 85.44 95 ASP A CA 1
ATOM 768 C C . ASP A 1 95 ? -4.062 -8.560 -1.376 1.00 85.44 95 ASP A C 1
ATOM 770 O O . ASP A 1 95 ? -4.344 -7.376 -1.208 1.00 85.44 95 ASP A O 1
ATOM 774 N N . LEU A 1 96 ? -3.300 -8.955 -2.402 1.00 88.62 96 LEU A N 1
ATOM 775 C CA . LEU A 1 96 ? -2.766 -8.010 -3.388 1.00 88.62 96 LEU A CA 1
ATOM 776 C C . LEU A 1 96 ? -3.881 -7.293 -4.168 1.00 88.62 96 LEU A C 1
ATOM 778 O O . LEU A 1 96 ? -3.823 -6.074 -4.346 1.00 88.62 96 LEU A O 1
ATOM 782 N N . ARG A 1 97 ? -4.927 -8.018 -4.591 1.00 88.25 97 ARG A N 1
ATOM 783 C CA . ARG A 1 97 ? -6.089 -7.427 -5.280 1.00 88.25 97 ARG A CA 1
ATOM 784 C C . ARG A 1 97 ? -6.873 -6.483 -4.363 1.00 88.25 97 ARG A C 1
ATOM 786 O O . ARG A 1 97 ? -7.317 -5.425 -4.807 1.00 88.25 97 ARG A O 1
ATOM 793 N N . LEU A 1 98 ? -7.041 -6.843 -3.087 1.00 87.38 98 LEU A N 1
ATOM 794 C CA . LEU A 1 98 ? -7.714 -5.991 -2.107 1.00 87.38 98 LEU A CA 1
ATOM 795 C C . LEU A 1 98 ? -6.884 -4.738 -1.793 1.00 87.38 98 LEU A C 1
ATOM 797 O O . LEU A 1 98 ? -7.438 -3.641 -1.756 1.00 87.38 98 LEU A O 1
ATOM 801 N N . ASN A 1 99 ? -5.561 -4.863 -1.659 1.00 84.94 99 ASN A N 1
ATOM 802 C CA . ASN A 1 99 ? -4.662 -3.720 -1.495 1.00 84.94 99 ASN A CA 1
ATOM 803 C C . ASN A 1 99 ? -4.704 -2.776 -2.701 1.00 84.94 99 ASN A C 1
ATOM 805 O O . ASN A 1 99 ? -4.773 -1.562 -2.511 1.00 84.94 99 ASN A O 1
ATOM 809 N N . ALA A 1 100 ? -4.791 -3.306 -3.925 1.00 84.38 100 ALA A N 1
ATOM 810 C CA . ALA A 1 100 ? -5.003 -2.480 -5.111 1.00 84.38 100 ALA A CA 1
ATOM 811 C C . ALA A 1 100 ? -6.299 -1.651 -5.048 1.00 84.38 100 ALA A C 1
ATOM 813 O O . ALA A 1 100 ? -6.312 -0.501 -5.491 1.00 84.38 100 ALA A O 1
ATOM 814 N N . SER A 1 101 ? -7.356 -2.172 -4.414 1.00 78.56 101 SER A N 1
ATOM 815 C CA . SER A 1 101 ? -8.620 -1.446 -4.227 1.00 78.56 101 SER A CA 1
ATOM 816 C C . SER A 1 101 ? -8.544 -0.235 -3.281 1.00 78.56 101 SER A C 1
ATOM 818 O O . SER A 1 101 ? -9.489 0.555 -3.255 1.00 78.56 101 SER A O 1
ATOM 820 N N . MET A 1 102 ? -7.423 -0.010 -2.567 1.00 76.88 102 MET A N 1
ATOM 821 C CA . MET A 1 102 ? -7.214 1.229 -1.794 1.00 76.88 102 MET A CA 1
ATOM 822 C C . MET A 1 102 ? -7.347 2.482 -2.668 1.00 76.88 102 MET A C 1
ATOM 824 O O . MET A 1 102 ? -7.872 3.499 -2.212 1.00 76.88 102 MET A O 1
ATOM 828 N N . MET A 1 103 ? -6.929 2.404 -3.934 1.00 76.38 103 MET A N 1
ATOM 829 C CA . MET A 1 103 ? -7.138 3.466 -4.915 1.00 76.38 103 MET A CA 1
ATOM 830 C C . MET A 1 103 ? -8.462 3.233 -5.660 1.00 76.38 103 MET A C 1
ATOM 832 O O . MET A 1 103 ? -8.572 2.238 -6.376 1.00 76.38 103 MET A O 1
ATOM 836 N N . PRO A 1 104 ? -9.457 4.143 -5.591 1.00 65.50 104 PRO A N 1
ATOM 837 C CA . PRO A 1 104 ? -10.735 3.979 -6.299 1.00 65.50 104 PRO A CA 1
ATOM 838 C C . PRO A 1 104 ? -10.607 3.887 -7.827 1.00 65.50 104 PRO A C 1
ATOM 840 O O . PRO A 1 104 ? -11.491 3.358 -8.492 1.00 65.50 104 PRO A O 1
ATOM 843 N N . ASP A 1 105 ? -9.510 4.393 -8.393 1.00 70.94 105 ASP A N 1
ATOM 844 C CA . ASP A 1 105 ? -9.249 4.357 -9.840 1.00 70.94 105 ASP A CA 1
ATOM 845 C C . ASP A 1 105 ? -8.553 3.061 -10.285 1.00 70.94 105 ASP A C 1
ATOM 847 O O . ASP A 1 105 ? -8.448 2.792 -11.484 1.00 70.94 105 ASP A O 1
ATOM 851 N N . SER A 1 106 ? -8.133 2.214 -9.329 1.00 67.75 106 SER A N 1
ATOM 852 C CA . SER A 1 106 ? -7.603 0.867 -9.598 1.00 67.75 106 SER A CA 1
ATOM 853 C C . SER A 1 106 ? -8.544 0.057 -10.474 1.00 67.75 106 SER A C 1
ATOM 855 O O . SER A 1 106 ? -8.095 -0.726 -11.302 1.00 67.75 106 SER A O 1
ATOM 857 N N . HIS A 1 107 ? -9.854 0.279 -10.336 1.00 66.12 107 HIS A N 1
ATOM 858 C CA . HIS A 1 107 ? -10.912 -0.426 -11.048 1.00 66.12 107 HIS A CA 1
ATOM 859 C C . HIS A 1 107 ? -10.714 -0.441 -12.572 1.00 66.12 107 HIS A C 1
ATOM 861 O O . HIS A 1 107 ? -11.162 -1.371 -13.232 1.00 66.12 107 HIS A O 1
ATOM 867 N N . SER A 1 108 ? -10.024 0.546 -13.152 1.00 70.38 108 SER A N 1
ATOM 868 C CA . SER A 1 108 ? -9.685 0.577 -14.582 1.00 70.38 108 SER A CA 1
ATOM 869 C C . SER A 1 108 ? -8.190 0.551 -14.899 1.00 70.38 108 SER A C 1
ATOM 871 O O . SER A 1 108 ? -7.855 0.583 -16.079 1.00 70.38 108 SER A O 1
ATOM 873 N N . SER A 1 109 ? -7.303 0.481 -13.901 1.00 85.19 109 SER A N 1
ATOM 874 C CA . SER A 1 109 ? -5.857 0.578 -14.118 1.00 85.19 109 SER A CA 1
ATOM 875 C C . SER A 1 109 ? -5.109 -0.701 -13.753 1.00 85.19 109 SER A C 1
ATOM 877 O O . SER A 1 109 ? -4.948 -1.062 -12.585 1.00 85.19 109 SER A O 1
ATOM 879 N N . SER A 1 110 ? -4.562 -1.328 -14.790 1.00 90.44 110 SER A N 1
ATOM 880 C CA . SER A 1 110 ? -3.588 -2.408 -14.670 1.00 90.44 110 SER A CA 1
ATOM 881 C C . SER A 1 110 ? -2.259 -1.923 -14.078 1.00 90.44 110 SER A C 1
ATOM 883 O O . SER A 1 110 ? -1.609 -2.656 -13.342 1.00 90.44 110 SER A O 1
ATOM 885 N N . GLY A 1 111 ? -1.886 -0.661 -14.315 1.00 90.19 111 GLY A N 1
ATOM 886 C CA . GLY A 1 111 ? -0.705 -0.018 -13.745 1.00 90.19 111 GLY A CA 1
ATOM 887 C C . GLY A 1 111 ? -0.783 0.142 -12.226 1.00 90.19 111 GLY A C 1
ATOM 888 O O . GLY A 1 111 ? 0.199 -0.142 -11.542 1.00 90.19 111 GLY A O 1
ATOM 889 N N . ILE A 1 112 ? -1.947 0.517 -11.680 1.00 88.69 112 ILE A N 1
ATOM 890 C CA . ILE A 1 112 ? -2.174 0.551 -10.223 1.00 88.69 112 ILE A CA 1
ATOM 891 C C . ILE A 1 112 ? -2.102 -0.864 -9.634 1.00 88.69 112 ILE A C 1
ATOM 893 O O . ILE A 1 112 ? -1.460 -1.063 -8.605 1.00 88.69 112 ILE A O 1
ATOM 897 N N . GLN A 1 113 ? -2.702 -1.863 -10.291 1.00 89.88 113 GLN A N 1
ATOM 898 C CA . GLN A 1 113 ? -2.622 -3.254 -9.836 1.00 89.88 113 GLN A CA 1
ATOM 899 C C . GLN A 1 113 ? -1.162 -3.750 -9.808 1.00 89.88 113 GLN A C 1
ATOM 901 O O . GLN A 1 113 ? -0.679 -4.200 -8.771 1.00 89.88 113 GLN A O 1
ATOM 906 N N . ALA A 1 114 ? -0.438 -3.583 -10.920 1.00 92.81 114 ALA A N 1
ATOM 907 C CA . ALA A 1 114 ? 0.976 -3.931 -11.063 1.00 92.81 114 ALA A CA 1
ATOM 908 C C . ALA A 1 114 ? 1.860 -3.228 -10.027 1.00 92.81 114 ALA A C 1
ATOM 910 O O . ALA A 1 114 ? 2.822 -3.801 -9.526 1.00 92.81 114 ALA A O 1
ATOM 911 N N . TYR A 1 115 ? 1.524 -1.982 -9.691 1.00 90.44 115 TYR A N 1
ATOM 912 C CA . TYR A 1 115 ? 2.214 -1.212 -8.668 1.00 90.44 115 TYR A CA 1
ATOM 913 C C . TYR A 1 115 ? 2.088 -1.847 -7.273 1.00 90.44 115 TYR A C 1
ATOM 915 O O . TYR A 1 115 ? 3.099 -2.040 -6.599 1.00 90.44 115 TYR A O 1
ATOM 923 N N . TYR A 1 116 ? 0.880 -2.225 -6.844 1.00 89.06 116 TYR A N 1
ATOM 924 C CA . TYR A 1 116 ? 0.707 -2.885 -5.546 1.00 89.06 116 TYR A CA 1
ATOM 925 C C . TYR A 1 116 ? 1.314 -4.286 -5.521 1.00 89.06 116 TYR A C 1
ATOM 927 O O . TYR A 1 116 ? 1.882 -4.690 -4.509 1.00 89.06 116 TYR A O 1
ATOM 935 N N . TYR A 1 117 ? 1.252 -5.007 -6.640 1.00 93.12 117 TYR A N 1
ATOM 936 C CA . TYR A 1 117 ? 1.871 -6.323 -6.759 1.00 93.12 117 TYR A CA 1
ATOM 937 C C . TYR A 1 117 ? 3.398 -6.206 -6.640 1.00 93.12 117 TYR A C 1
ATOM 939 O O . TYR A 1 117 ? 4.002 -6.937 -5.860 1.00 93.12 117 TYR A O 1
ATOM 947 N N . PHE A 1 118 ? 4.010 -5.218 -7.306 1.00 93.75 118 PHE A N 1
ATOM 948 C CA . PHE A 1 118 ? 5.422 -4.880 -7.125 1.00 93.75 118 PHE A CA 1
ATOM 949 C C . PHE A 1 118 ? 5.748 -4.569 -5.660 1.00 93.75 118 PHE A C 1
ATOM 951 O O . PHE A 1 118 ? 6.637 -5.195 -5.090 1.00 93.75 118 PHE A O 1
ATOM 958 N N . ALA A 1 119 ? 5.012 -3.639 -5.047 1.00 89.25 119 ALA A N 1
ATOM 959 C CA . ALA A 1 119 ? 5.301 -3.138 -3.706 1.00 89.25 119 ALA A CA 1
ATOM 960 C C . ALA A 1 119 ? 5.288 -4.230 -2.624 1.00 89.25 119 ALA A C 1
ATOM 962 O O . ALA A 1 119 ? 6.062 -4.140 -1.682 1.00 89.25 119 ALA A O 1
ATOM 963 N N . PHE A 1 120 ? 4.437 -5.253 -2.749 1.00 88.25 120 PHE A N 1
ATOM 964 C CA . PHE A 1 120 ? 4.376 -6.358 -1.786 1.00 88.25 120 PHE A CA 1
ATOM 965 C C . PHE A 1 120 ? 5.327 -7.506 -2.153 1.00 88.25 120 PHE A C 1
ATOM 967 O O . PHE A 1 120 ? 6.057 -7.987 -1.292 1.00 88.25 120 PHE A O 1
ATOM 974 N N . VAL A 1 121 ? 5.358 -7.944 -3.419 1.00 93.69 121 VAL A N 1
ATOM 975 C CA . VAL A 1 121 ? 6.185 -9.095 -3.828 1.00 93.69 121 VAL A CA 1
ATOM 976 C C . VAL A 1 121 ? 7.677 -8.768 -3.737 1.00 93.69 121 VAL A C 1
ATOM 978 O O . VAL A 1 121 ? 8.456 -9.604 -3.283 1.00 93.69 121 VAL A O 1
ATOM 981 N N . PHE A 1 122 ? 8.098 -7.555 -4.112 1.00 92.62 122 PHE A N 1
ATOM 982 C CA . PHE A 1 122 ? 9.508 -7.176 -3.999 1.00 92.62 122 PHE A CA 1
ATOM 983 C C . PHE A 1 122 ? 9.948 -6.860 -2.565 1.00 92.62 122 PHE A C 1
ATOM 985 O O . PHE A 1 122 ? 11.130 -7.031 -2.284 1.00 92.62 122 PHE A O 1
ATOM 992 N N . ASP A 1 123 ? 9.047 -6.469 -1.657 1.00 86.62 123 ASP A N 1
ATOM 993 C CA . ASP A 1 123 ? 9.376 -6.281 -0.232 1.00 86.62 123 ASP A CA 1
ATOM 994 C C . ASP A 1 123 ? 9.836 -7.616 0.371 1.00 86.62 123 ASP A C 1
ATOM 996 O O . ASP A 1 123 ? 10.958 -7.737 0.867 1.00 86.62 123 ASP A O 1
ATOM 1000 N N . ASP A 1 124 ? 9.039 -8.670 0.174 1.00 88.31 124 ASP A N 1
ATOM 1001 C CA . ASP A 1 124 ? 9.372 -10.025 0.611 1.00 88.31 124 ASP A CA 1
ATOM 1002 C C . ASP A 1 124 ? 10.615 -10.600 -0.101 1.00 88.31 124 ASP A C 1
ATOM 1004 O O . ASP A 1 124 ? 11.444 -11.263 0.534 1.00 88.31 124 ASP A O 1
ATOM 1008 N N . LEU A 1 125 ? 10.794 -10.345 -1.407 1.00 92.06 125 LEU A N 1
ATOM 1009 C CA . LEU A 1 125 ? 11.986 -10.796 -2.140 1.00 92.06 125 LEU A CA 1
ATOM 1010 C C . LEU A 1 125 ? 13.272 -10.124 -1.632 1.00 92.06 125 LEU A C 1
ATOM 1012 O O . LEU A 1 125 ? 14.291 -10.800 -1.472 1.00 92.06 125 LEU A O 1
ATOM 1016 N N . LEU A 1 126 ? 13.240 -8.814 -1.371 1.00 88.75 126 LEU A N 1
ATOM 1017 C CA . LEU A 1 126 ? 14.384 -8.060 -0.849 1.00 88.75 126 LEU A CA 1
ATOM 1018 C C . LEU A 1 126 ? 14.695 -8.464 0.600 1.00 88.75 126 LEU A C 1
ATOM 1020 O O . LEU A 1 126 ? 15.840 -8.787 0.913 1.00 88.75 126 LEU A O 1
ATOM 1024 N N . ILE A 1 127 ? 13.684 -8.485 1.474 1.00 80.38 127 ILE A N 1
ATOM 1025 C CA . ILE A 1 127 ? 13.861 -8.686 2.920 1.00 80.38 127 ILE A CA 1
ATOM 1026 C C . ILE A 1 127 ? 14.075 -10.162 3.274 1.00 80.38 127 ILE A C 1
ATOM 1028 O O . ILE A 1 127 ? 14.997 -10.484 4.024 1.00 80.38 127 ILE A O 1
ATOM 1032 N N . PHE A 1 128 ? 13.245 -11.074 2.755 1.00 82.31 128 PHE A N 1
ATOM 1033 C CA . PHE A 1 128 ? 13.221 -12.475 3.198 1.00 82.31 128 PHE A CA 1
ATOM 1034 C C . PHE A 1 128 ? 13.883 -13.458 2.230 1.00 82.31 128 PHE A C 1
ATOM 1036 O O . PHE A 1 128 ? 14.092 -14.618 2.601 1.00 82.31 128 PHE A O 1
ATOM 1043 N N . ARG A 1 129 ? 14.195 -13.048 0.994 1.00 88.81 129 ARG A N 1
ATOM 1044 C CA . ARG A 1 129 ? 14.860 -13.905 -0.010 1.00 88.81 129 ARG A CA 1
ATOM 1045 C C . ARG A 1 129 ? 16.199 -13.363 -0.505 1.00 88.81 129 ARG A C 1
ATOM 1047 O O . ARG A 1 129 ? 16.882 -14.068 -1.242 1.00 88.81 129 ARG A O 1
ATOM 1054 N N . GLY A 1 130 ? 16.611 -12.177 -0.051 1.00 85.88 130 GLY A N 1
ATOM 1055 C CA . GLY A 1 130 ? 17.929 -11.612 -0.343 1.00 85.88 130 GLY A CA 1
ATOM 1056 C C . GLY A 1 130 ? 18.138 -11.279 -1.821 1.00 85.88 130 GLY A C 1
ATOM 1057 O O . GLY A 1 130 ? 19.249 -11.438 -2.325 1.00 85.88 130 GLY A O 1
ATOM 1058 N N . LEU A 1 131 ? 17.082 -10.856 -2.524 1.00 92.81 131 LEU A N 1
ATOM 1059 C CA . LEU A 1 131 ? 17.196 -10.358 -3.893 1.00 92.81 131 LEU A CA 1
ATOM 1060 C C . LEU A 1 131 ? 18.164 -9.163 -3.939 1.00 92.81 131 LEU A C 1
ATOM 1062 O O . LEU A 1 131 ? 18.070 -8.250 -3.120 1.00 92.81 131 LEU A O 1
ATOM 1066 N N . ASP A 1 132 ? 19.080 -9.148 -4.909 1.00 92.69 132 ASP A N 1
ATOM 1067 C CA . ASP A 1 132 ? 20.046 -8.056 -5.038 1.00 92.69 132 ASP A CA 1
ATOM 1068 C C . ASP A 1 132 ? 19.351 -6.759 -5.493 1.00 92.69 132 ASP A C 1
ATOM 1070 O O . ASP A 1 132 ? 18.863 -6.632 -6.621 1.00 92.69 132 ASP A O 1
ATOM 1074 N N . TYR A 1 133 ? 19.330 -5.774 -4.594 1.00 92.12 133 TYR A N 1
ATOM 1075 C CA . TYR A 1 133 ? 18.748 -4.457 -4.827 1.00 92.12 133 TYR A CA 1
ATOM 1076 C C . TYR A 1 133 ? 19.441 -3.683 -5.964 1.00 92.12 133 TYR A C 1
ATOM 1078 O O . TYR A 1 133 ? 18.792 -2.882 -6.632 1.00 92.12 133 TYR A O 1
ATOM 1086 N N . ILE A 1 134 ? 20.734 -3.918 -6.225 1.00 94.62 134 ILE A N 1
ATOM 1087 C CA . ILE A 1 134 ? 21.475 -3.288 -7.328 1.00 94.62 134 ILE A CA 1
ATOM 1088 C C . ILE A 1 134 ? 20.984 -3.852 -8.660 1.00 94.62 134 ILE A C 1
ATOM 1090 O O . ILE A 1 134 ? 20.763 -3.092 -9.605 1.00 94.62 134 ILE A O 1
ATOM 1094 N N . GLU A 1 135 ? 20.776 -5.167 -8.740 1.00 97.19 135 GLU A N 1
ATOM 1095 C CA . GLU A 1 135 ? 20.218 -5.817 -9.930 1.00 97.19 135 GLU A CA 1
ATOM 1096 C C . GLU A 1 135 ? 18.750 -5.421 -10.151 1.00 97.19 135 GLU A C 1
ATOM 1098 O O . GLU A 1 135 ? 18.349 -5.179 -11.291 1.00 97.19 135 GLU A O 1
ATOM 1103 N N . LEU A 1 136 ? 17.977 -5.219 -9.076 1.00 96.75 136 LEU A N 1
ATOM 1104 C CA . LEU A 1 136 ? 16.623 -4.666 -9.159 1.00 96.75 136 LEU A CA 1
ATOM 1105 C C . LEU A 1 136 ? 16.608 -3.219 -9.674 1.00 96.75 136 LEU A C 1
ATOM 1107 O O . LEU A 1 136 ? 15.829 -2.899 -10.571 1.00 96.75 136 LEU A O 1
ATOM 1111 N N . ILE A 1 137 ? 17.490 -2.351 -9.166 1.00 96.50 137 ILE A N 1
ATOM 1112 C CA . ILE A 1 137 ? 17.617 -0.964 -9.641 1.00 96.50 137 ILE A CA 1
ATOM 1113 C C . ILE A 1 137 ? 18.044 -0.936 -11.113 1.00 96.50 137 ILE A C 1
ATOM 1115 O O . ILE A 1 137 ? 17.412 -0.242 -11.906 1.00 96.50 137 ILE A O 1
ATOM 1119 N N . LYS A 1 138 ? 19.037 -1.742 -11.518 1.00 97.31 138 LYS A N 1
ATOM 1120 C CA . LYS A 1 138 ? 19.413 -1.900 -12.934 1.00 97.31 138 LYS A CA 1
ATOM 1121 C C . LYS A 1 138 ? 18.209 -2.315 -13.789 1.00 97.31 138 LYS A C 1
ATOM 1123 O O . LYS A 1 138 ? 17.976 -1.705 -14.831 1.00 97.31 138 LYS A O 1
ATOM 1128 N N . GLY A 1 139 ? 17.425 -3.298 -13.338 1.00 96.81 139 GLY A N 1
ATOM 1129 C CA . GLY A 1 139 ? 16.201 -3.740 -14.010 1.00 96.81 139 GLY A CA 1
ATOM 1130 C C . GLY A 1 139 ? 15.171 -2.616 -14.172 1.00 96.81 139 GLY A C 1
ATOM 1131 O O . GLY A 1 139 ? 14.729 -2.349 -15.290 1.00 96.81 139 GLY A O 1
ATOM 1132 N N . LEU A 1 140 ? 14.861 -1.888 -13.092 1.00 96.31 140 LEU A N 1
ATOM 1133 C CA . LEU A 1 140 ? 13.965 -0.720 -13.100 1.00 96.31 140 LEU A CA 1
ATOM 1134 C C . LEU A 1 140 ? 14.471 0.390 -14.035 1.00 96.31 140 LEU A C 1
ATOM 1136 O O . LEU A 1 140 ? 13.695 1.041 -14.741 1.00 96.31 140 LEU A O 1
ATOM 1140 N N . GLU A 1 141 ? 15.781 0.603 -14.100 1.00 95.19 141 GLU A N 1
ATOM 1141 C CA . GLU A 1 141 ? 16.399 1.569 -15.007 1.00 95.19 141 GLU A CA 1
ATOM 1142 C C . GLU A 1 141 ? 16.353 1.133 -16.481 1.00 95.19 141 GLU A C 1
ATOM 1144 O O . GLU A 1 141 ? 16.440 1.994 -17.362 1.00 95.19 141 GLU A O 1
ATOM 1149 N N . GLY A 1 142 ? 16.127 -0.156 -16.761 1.00 92.44 142 GLY A N 1
ATOM 1150 C CA . GLY A 1 142 ? 16.189 -0.749 -18.099 1.00 92.44 142 GLY A CA 1
ATOM 1151 C C . GLY A 1 142 ? 17.612 -1.118 -18.534 1.00 92.44 142 GLY A C 1
ATOM 1152 O O . GLY A 1 142 ? 17.888 -1.184 -19.730 1.00 92.44 142 GLY A O 1
ATOM 1153 N N . ARG A 1 143 ? 18.524 -1.311 -17.574 1.00 96.19 143 ARG A N 1
ATOM 1154 C CA . ARG A 1 143 ? 19.912 -1.737 -17.789 1.00 96.19 143 ARG A CA 1
ATOM 1155 C C . ARG A 1 143 ? 20.043 -3.259 -17.714 1.00 96.19 143 ARG A C 1
ATOM 1157 O O . ARG A 1 143 ? 19.222 -3.948 -17.106 1.00 96.19 143 ARG A O 1
ATOM 1164 N N . GLU A 1 144 ? 21.124 -3.766 -18.301 1.00 95.12 144 GLU A N 1
ATOM 1165 C CA . GLU A 1 144 ? 21.563 -5.150 -18.115 1.00 95.12 144 GLU A CA 1
ATOM 1166 C C . GLU A 1 144 ? 21.729 -5.458 -16.619 1.00 95.12 144 GLU A C 1
ATOM 1168 O O . GLU A 1 144 ? 22.282 -4.657 -15.856 1.00 95.12 144 GLU A O 1
ATOM 1173 N N . ASN A 1 145 ? 21.190 -6.602 -16.207 1.00 96.94 145 ASN A N 1
ATOM 1174 C CA . ASN A 1 145 ? 21.103 -7.038 -14.822 1.00 96.94 145 ASN A CA 1
ATOM 1175 C C . ASN A 1 145 ? 21.112 -8.569 -14.744 1.00 96.94 145 ASN A C 1
ATOM 1177 O O . ASN A 1 145 ? 20.822 -9.248 -15.727 1.00 96.94 145 ASN A O 1
ATOM 1181 N N . ASN A 1 146 ? 21.424 -9.083 -13.559 1.00 96.62 146 ASN A N 1
ATOM 1182 C CA . ASN A 1 146 ? 21.501 -10.509 -13.246 1.00 96.62 146 ASN A CA 1
ATOM 1183 C C . ASN A 1 146 ? 20.324 -10.971 -12.368 1.00 96.62 146 ASN A C 1
ATOM 1185 O O . ASN A 1 146 ? 20.487 -11.867 -11.537 1.00 96.62 146 ASN A O 1
ATOM 1189 N N . LEU A 1 147 ? 19.148 -10.342 -12.499 1.00 97.31 147 LEU A N 1
ATOM 1190 C CA . LEU A 1 147 ? 17.951 -10.817 -11.806 1.00 97.31 147 LEU A CA 1
ATOM 1191 C C . LEU A 1 147 ? 17.613 -12.248 -12.265 1.00 97.31 147 LEU A C 1
ATOM 1193 O O . LEU A 1 147 ? 17.762 -12.566 -13.448 1.00 97.31 147 LEU A O 1
ATOM 1197 N N . PRO A 1 148 ? 17.105 -13.114 -11.370 1.00 97.12 148 PRO A N 1
ATOM 1198 C CA . PRO A 1 148 ? 16.560 -14.409 -11.760 1.00 97.12 148 PRO A CA 1
ATOM 1199 C C . PRO A 1 148 ? 15.492 -14.248 -12.848 1.00 97.12 148 PRO A C 1
ATOM 1201 O O . PRO A 1 148 ? 14.675 -13.329 -12.782 1.00 97.12 148 PRO A O 1
ATOM 1204 N N . ALA A 1 149 ? 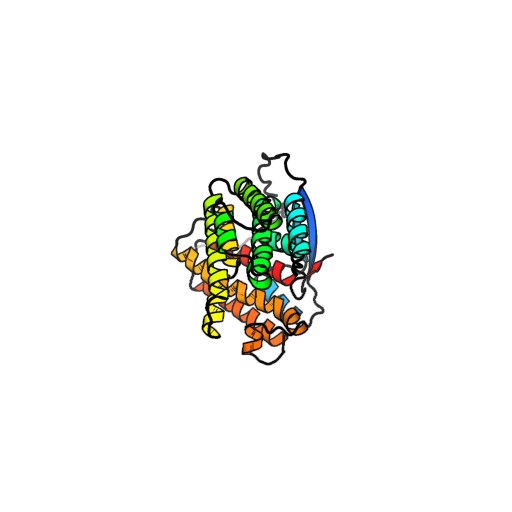15.481 -15.145 -13.838 1.00 96.25 149 ALA A N 1
ATOM 1205 C CA . ALA A 1 149 ? 14.704 -14.966 -15.069 1.00 96.25 149 ALA A CA 1
ATOM 1206 C C . ALA A 1 149 ? 13.209 -14.684 -14.823 1.00 96.25 149 ALA A C 1
ATOM 1208 O O . ALA A 1 149 ? 12.636 -13.816 -15.476 1.00 96.25 149 ALA A O 1
ATOM 1209 N N . VAL A 1 150 ? 12.592 -15.349 -13.838 1.00 97.38 150 VAL A N 1
ATOM 1210 C CA . VAL A 1 150 ? 11.186 -15.122 -13.466 1.00 97.38 150 VAL A CA 1
ATOM 1211 C C . VAL A 1 150 ? 10.945 -13.751 -12.815 1.00 97.38 150 VAL A C 1
ATOM 1213 O O . VAL A 1 150 ? 9.912 -13.124 -13.036 1.00 97.38 150 VAL A O 1
ATOM 1216 N N . VAL A 1 151 ? 11.916 -13.237 -12.055 1.00 97.69 151 VAL A N 1
ATOM 1217 C CA . VAL A 1 151 ? 11.849 -11.908 -11.428 1.00 97.69 151 VAL A CA 1
ATOM 1218 C C . VAL A 1 151 ? 12.044 -10.820 -12.487 1.00 97.69 151 VAL A C 1
ATOM 1220 O O . VAL A 1 151 ? 11.357 -9.800 -12.454 1.00 97.69 151 VAL A O 1
ATOM 1223 N N . GLN A 1 152 ? 12.920 -11.052 -13.469 1.00 97.12 152 GLN A N 1
ATOM 1224 C CA . GLN A 1 152 ? 13.097 -10.175 -14.629 1.00 97.12 152 GLN A CA 1
ATOM 1225 C C . GLN A 1 152 ? 11.848 -10.150 -15.532 1.00 97.12 152 GLN A C 1
ATOM 1227 O O . GLN A 1 152 ? 11.442 -9.082 -15.995 1.00 97.12 152 GLN A O 1
ATOM 1232 N N . GLU A 1 153 ? 11.215 -11.306 -15.753 1.00 97.44 153 GLU A N 1
ATOM 1233 C CA . GLU A 1 153 ? 9.931 -11.449 -16.451 1.00 97.44 153 GLU A CA 1
ATOM 1234 C C . GLU A 1 153 ? 8.835 -10.643 -15.732 1.00 97.44 153 GLU A C 1
ATOM 1236 O O . GLU A 1 153 ? 8.235 -9.752 -16.336 1.00 97.44 153 GLU A O 1
ATOM 1241 N N . MET A 1 154 ? 8.656 -10.857 -14.422 1.00 97.88 154 MET A N 1
ATOM 1242 C CA . MET A 1 154 ? 7.708 -10.114 -13.580 1.00 97.88 154 MET A CA 1
ATOM 1243 C C . MET A 1 154 ? 7.927 -8.598 -13.639 1.00 97.88 154 MET A C 1
ATOM 1245 O O . MET A 1 154 ? 6.986 -7.838 -13.872 1.00 97.88 154 MET A O 1
ATOM 1249 N N . LEU A 1 155 ? 9.175 -8.151 -13.478 1.00 97.81 155 LEU A N 1
ATOM 1250 C CA . LEU A 1 155 ? 9.535 -6.736 -13.525 1.00 97.81 155 LEU A CA 1
ATOM 1251 C C . LEU A 1 155 ? 9.211 -6.112 -14.893 1.00 97.81 155 LEU A C 1
ATOM 1253 O O . LEU A 1 155 ? 8.682 -5.003 -14.962 1.00 97.81 155 LEU A O 1
ATOM 1257 N N . THR A 1 156 ? 9.469 -6.847 -15.978 1.00 96.88 156 THR A N 1
ATOM 1258 C CA . THR A 1 156 ? 9.163 -6.418 -17.349 1.00 96.88 156 THR A CA 1
ATOM 1259 C C . THR A 1 156 ? 7.657 -6.266 -17.566 1.00 96.88 156 THR A C 1
ATOM 1261 O O . THR A 1 156 ? 7.225 -5.256 -18.128 1.00 96.88 156 THR A O 1
ATOM 1264 N N . VAL A 1 157 ? 6.853 -7.221 -17.082 1.00 97.50 157 VAL A N 1
ATOM 1265 C CA . VAL A 1 157 ? 5.384 -7.142 -17.119 1.00 97.50 157 VAL A CA 1
ATOM 1266 C C . VAL A 1 157 ? 4.910 -5.913 -16.339 1.00 97.50 157 VAL A C 1
ATOM 1268 O O . VAL A 1 157 ? 4.236 -5.057 -16.910 1.00 97.50 157 VAL A O 1
ATOM 1271 N N . PHE A 1 158 ? 5.325 -5.743 -15.079 1.00 96.50 158 PHE A N 1
ATOM 1272 C CA . PHE A 1 158 ? 4.892 -4.610 -14.249 1.00 96.50 158 PHE A CA 1
ATOM 1273 C C . PHE A 1 158 ? 5.244 -3.253 -14.878 1.00 96.50 158 PHE A C 1
ATOM 1275 O O . PHE A 1 158 ? 4.381 -2.382 -15.007 1.00 96.50 158 PHE A O 1
ATOM 1282 N N . MET A 1 159 ? 6.477 -3.097 -15.373 1.00 96.06 159 MET A N 1
ATOM 1283 C CA . MET A 1 159 ? 6.909 -1.885 -16.076 1.00 96.06 159 MET A CA 1
ATOM 1284 C C . MET A 1 159 ? 6.140 -1.647 -17.386 1.00 96.06 159 MET A C 1
ATOM 1286 O O . MET A 1 159 ? 5.992 -0.493 -17.788 1.00 96.06 159 MET A O 1
ATOM 1290 N N . SER A 1 160 ? 5.632 -2.691 -18.051 1.00 95.94 160 SER A N 1
ATOM 1291 C CA . SER A 1 160 ? 4.756 -2.561 -19.225 1.00 95.94 160 SER A CA 1
ATOM 1292 C C . SER A 1 160 ? 3.413 -1.922 -18.856 1.00 95.94 160 SER A C 1
ATOM 1294 O O . SER A 1 160 ? 3.035 -0.906 -19.443 1.00 95.94 160 SER A O 1
ATOM 1296 N N . HIS A 1 161 ? 2.736 -2.435 -17.822 1.00 94.62 161 HIS A N 1
ATOM 1297 C CA . HIS A 1 161 ? 1.478 -1.856 -17.330 1.00 94.62 161 HIS A CA 1
ATOM 1298 C C . HIS A 1 161 ? 1.662 -0.424 -16.817 1.00 94.62 161 HIS A C 1
ATOM 1300 O O . HIS A 1 161 ? 0.823 0.437 -17.075 1.00 94.62 161 HIS A O 1
ATOM 1306 N N . TRP A 1 162 ? 2.785 -0.128 -16.155 1.00 93.38 162 TRP A N 1
ATOM 1307 C CA . TRP A 1 162 ? 3.093 1.239 -15.732 1.00 93.38 162 TRP A CA 1
ATOM 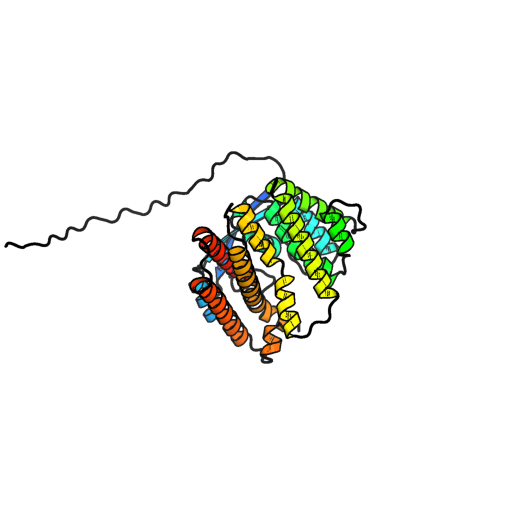1308 C C . TRP A 1 162 ? 3.296 2.194 -16.915 1.00 93.38 162 TRP A C 1
ATOM 1310 O O . TRP A 1 162 ? 2.784 3.310 -16.885 1.00 93.38 162 TRP A O 1
ATOM 1320 N N . LYS A 1 163 ? 4.007 1.777 -17.973 1.00 93.75 163 LYS A N 1
ATOM 1321 C CA . LYS A 1 163 ? 4.157 2.586 -19.198 1.00 93.75 163 LYS A CA 1
ATOM 1322 C C . LYS A 1 163 ? 2.813 2.822 -19.886 1.00 93.75 163 LYS A C 1
ATOM 1324 O O . LYS A 1 163 ? 2.547 3.944 -20.308 1.00 93.75 163 LYS A O 1
ATOM 1329 N N . LYS A 1 164 ? 1.983 1.777 -19.985 1.00 92.44 164 LYS A N 1
ATOM 1330 C CA . LYS A 1 164 ? 0.655 1.817 -20.614 1.00 92.44 164 LYS A CA 1
ATOM 1331 C C . LYS A 1 164 ? -0.277 2.809 -19.916 1.00 92.44 164 LYS A C 1
ATOM 1333 O O . LYS A 1 164 ? -0.876 3.642 -20.587 1.00 92.44 164 LYS A O 1
ATOM 1338 N N . ASP A 1 165 ? -0.383 2.722 -18.592 1.00 89.06 165 ASP A N 1
ATOM 1339 C CA . ASP A 1 165 ? -1.408 3.452 -17.841 1.00 89.06 165 ASP A CA 1
ATOM 1340 C C . ASP A 1 165 ? -0.945 4.841 -17.364 1.00 89.06 165 ASP A C 1
ATOM 1342 O O . ASP A 1 165 ? -1.770 5.747 -17.261 1.00 89.06 165 ASP A O 1
ATOM 1346 N N . PHE A 1 166 ? 0.350 5.041 -17.079 1.00 87.31 166 PHE A N 1
ATOM 1347 C CA . PHE A 1 166 ? 0.859 6.318 -16.550 1.00 87.31 166 PHE A CA 1
ATOM 1348 C C . PHE A 1 166 ? 1.508 7.230 -17.601 1.00 87.31 166 PHE A C 1
ATOM 1350 O O . PHE A 1 166 ? 1.755 8.399 -17.295 1.00 87.31 166 PHE A O 1
ATOM 1357 N N . GLY A 1 167 ? 1.782 6.738 -18.817 1.00 88.06 167 GLY A N 1
ATOM 1358 C CA . GLY A 1 167 ? 2.323 7.538 -19.924 1.00 88.06 167 GLY A CA 1
ATOM 1359 C C . GLY A 1 167 ? 3.559 8.348 -19.516 1.00 88.06 167 GLY A C 1
ATOM 1360 O O . GLY A 1 167 ? 4.511 7.801 -18.961 1.00 88.06 167 GLY A O 1
ATOM 1361 N N . ASP A 1 168 ? 3.525 9.666 -19.714 1.00 86.00 168 ASP A N 1
ATOM 1362 C CA . ASP A 1 168 ? 4.622 10.578 -19.352 1.00 86.00 168 ASP A CA 1
ATOM 1363 C C . ASP A 1 168 ? 4.970 10.560 -17.848 1.00 86.00 168 ASP A C 1
ATOM 1365 O O . ASP A 1 168 ? 6.121 10.789 -17.467 1.00 86.00 168 ASP A O 1
ATOM 1369 N N . LYS A 1 169 ? 4.007 10.222 -16.972 1.00 84.19 169 LYS A N 1
ATOM 1370 C CA . LYS A 1 169 ? 4.225 10.110 -15.518 1.00 84.19 169 LYS A CA 1
ATOM 1371 C C . LYS A 1 169 ? 4.952 8.803 -15.126 1.00 84.19 169 LYS A C 1
ATOM 1373 O O . LYS A 1 169 ? 5.401 8.685 -13.987 1.00 84.19 169 LYS A O 1
ATOM 1378 N N . TYR A 1 170 ? 5.154 7.849 -16.048 1.00 89.38 170 TYR A N 1
ATOM 1379 C CA . TYR A 1 170 ? 5.881 6.585 -15.811 1.00 89.38 170 TYR A CA 1
ATOM 1380 C C . TYR A 1 170 ? 7.273 6.787 -15.194 1.00 89.38 170 TYR A C 1
ATOM 1382 O O . TYR A 1 170 ? 7.656 6.077 -14.262 1.00 89.38 170 TYR A O 1
ATOM 1390 N N . THR A 1 171 ? 8.031 7.769 -15.690 1.00 88.50 171 THR A N 1
ATOM 1391 C CA . THR A 1 171 ? 9.400 8.034 -15.219 1.00 88.50 171 THR A CA 1
ATOM 1392 C C . THR A 1 171 ? 9.423 8.431 -13.740 1.00 88.50 171 THR A C 1
ATOM 1394 O O . THR A 1 171 ? 10.343 8.028 -13.027 1.00 88.50 171 THR A O 1
ATOM 1397 N N . LEU A 1 172 ? 8.396 9.148 -13.262 1.00 84.69 172 LEU A N 1
ATOM 1398 C CA . LEU A 1 172 ? 8.253 9.518 -11.852 1.00 84.69 172 LEU A CA 1
ATOM 1399 C C . LEU A 1 172 ? 8.010 8.276 -10.990 1.00 84.69 172 LEU A C 1
ATOM 1401 O O . LEU A 1 172 ? 8.801 8.010 -10.092 1.00 84.69 172 LEU A O 1
ATOM 1405 N N . LEU A 1 173 ? 6.999 7.462 -11.316 1.00 86.19 173 LEU A N 1
ATOM 1406 C CA . LEU A 1 173 ? 6.693 6.234 -10.566 1.00 86.19 173 LEU A CA 1
ATOM 1407 C C . LEU A 1 173 ? 7.904 5.300 -10.456 1.00 86.19 173 LEU A C 1
ATOM 1409 O O . LEU A 1 173 ? 8.204 4.767 -9.391 1.00 86.19 173 LEU A O 1
ATOM 1413 N N . ARG A 1 174 ? 8.630 5.140 -11.564 1.00 91.25 174 ARG A N 1
ATOM 1414 C CA . ARG A 1 174 ? 9.854 4.339 -11.642 1.00 91.25 174 ARG A CA 1
ATOM 1415 C C . ARG A 1 174 ? 10.977 4.897 -10.766 1.00 91.25 174 ARG A C 1
ATOM 1417 O O . ARG A 1 174 ? 11.714 4.125 -10.163 1.00 91.25 174 ARG A O 1
ATOM 1424 N N . THR A 1 175 ? 11.098 6.222 -10.693 1.00 88.38 175 THR A N 1
ATOM 1425 C CA . THR A 1 175 ? 12.062 6.900 -9.812 1.00 88.38 175 THR A CA 1
ATOM 1426 C C . THR A 1 175 ? 11.708 6.657 -8.351 1.00 88.38 175 THR A C 1
ATOM 1428 O O . THR A 1 175 ? 12.575 6.275 -7.573 1.00 88.38 175 THR A O 1
ATOM 1431 N N . GLU A 1 176 ? 10.432 6.777 -7.990 1.00 85.31 176 GLU A N 1
ATOM 1432 C CA . GLU A 1 176 ? 9.980 6.522 -6.622 1.00 85.31 176 GLU A CA 1
ATOM 1433 C C . GLU A 1 176 ? 10.134 5.051 -6.214 1.00 85.31 176 GLU A C 1
ATOM 1435 O O . GLU A 1 176 ? 10.554 4.776 -5.093 1.00 85.31 176 GLU A O 1
ATOM 1440 N N . ALA A 1 177 ? 9.917 4.100 -7.129 1.00 89.00 177 ALA A N 1
ATOM 1441 C CA . ALA A 1 177 ? 10.228 2.689 -6.890 1.00 89.00 177 ALA A CA 1
ATOM 1442 C C . ALA A 1 177 ? 11.730 2.453 -6.625 1.00 89.00 177 ALA A C 1
ATOM 1444 O O . ALA A 1 177 ? 12.078 1.716 -5.705 1.00 89.00 177 ALA A O 1
ATOM 1445 N N . ILE A 1 178 ? 12.628 3.109 -7.372 1.00 90.94 178 ILE A N 1
ATOM 1446 C CA . ILE A 1 178 ? 14.085 3.045 -7.141 1.00 90.94 178 ILE A CA 1
ATOM 1447 C C . ILE A 1 178 ? 14.462 3.663 -5.782 1.00 90.94 178 ILE A C 1
ATOM 1449 O O . ILE A 1 178 ? 15.278 3.092 -5.051 1.00 90.94 178 ILE A O 1
ATOM 1453 N N . THR A 1 179 ? 13.853 4.795 -5.413 1.00 85.50 179 THR A N 1
ATOM 1454 C CA . THR A 1 179 ? 14.025 5.434 -4.097 1.00 85.50 179 THR A CA 1
ATOM 1455 C C . THR A 1 179 ? 13.619 4.486 -2.967 1.00 85.50 179 THR A C 1
ATOM 1457 O O . THR A 1 179 ? 14.386 4.305 -2.020 1.00 85.50 179 THR A O 1
ATOM 1460 N N . TRP A 1 180 ? 12.470 3.816 -3.095 1.00 86.88 180 TRP A N 1
ATOM 1461 C CA . TRP A 1 180 ? 11.993 2.834 -2.122 1.00 86.88 180 TRP A CA 1
ATOM 1462 C C . TRP A 1 180 ? 12.937 1.627 -1.998 1.00 86.88 180 TRP A C 1
ATOM 1464 O O . TRP A 1 180 ? 13.378 1.321 -0.891 1.00 86.88 180 TRP A O 1
ATOM 1474 N N . VAL A 1 181 ? 13.343 1.000 -3.112 1.00 89.31 181 VAL A N 1
ATOM 1475 C CA . VAL A 1 181 ? 14.315 -0.118 -3.109 1.00 89.31 181 VAL A CA 1
ATOM 1476 C C . VAL A 1 181 ? 15.631 0.290 -2.430 1.00 89.31 181 VAL A C 1
ATOM 1478 O O . VAL A 1 181 ? 16.214 -0.478 -1.661 1.00 89.31 181 VAL A O 1
ATOM 1481 N N . THR A 1 182 ? 16.084 1.524 -2.662 1.00 86.31 182 THR A N 1
ATOM 1482 C CA . THR A 1 182 ? 17.288 2.073 -2.021 1.00 86.31 182 THR A CA 1
ATOM 1483 C C . THR A 1 182 ? 17.109 2.222 -0.506 1.00 86.31 182 THR A C 1
ATOM 1485 O O . THR A 1 182 ? 18.023 1.879 0.247 1.00 86.31 182 THR A O 1
ATOM 1488 N N . ALA A 1 183 ? 15.942 2.687 -0.047 1.00 80.00 183 ALA A N 1
ATOM 1489 C CA . ALA A 1 183 ? 15.617 2.802 1.375 1.00 80.00 183 ALA A CA 1
ATOM 1490 C C . ALA A 1 183 ? 15.538 1.424 2.060 1.00 80.00 183 ALA A C 1
ATOM 1492 O O . ALA A 1 183 ? 16.175 1.227 3.095 1.00 80.00 183 ALA A O 1
ATOM 1493 N N . VAL A 1 184 ? 14.865 0.440 1.449 1.00 79.88 184 VAL A N 1
ATOM 1494 C CA . VAL A 1 184 ? 14.802 -0.945 1.960 1.00 79.88 184 VAL A CA 1
ATOM 1495 C C . VAL A 1 184 ? 16.201 -1.548 2.096 1.00 79.88 184 VAL A C 1
ATOM 1497 O O . VAL A 1 184 ? 16.524 -2.126 3.132 1.00 79.88 184 VAL A O 1
ATOM 1500 N N . ASN A 1 185 ? 17.093 -1.352 1.122 1.00 81.69 185 ASN A N 1
ATOM 1501 C CA . ASN A 1 185 ? 18.476 -1.806 1.272 1.00 81.69 185 ASN A CA 1
ATOM 1502 C C . ASN A 1 185 ? 19.213 -1.103 2.433 1.00 81.69 185 ASN A C 1
ATOM 1504 O O . ASN A 1 185 ? 19.909 -1.761 3.205 1.00 81.69 185 ASN A O 1
ATOM 1508 N N . GLN A 1 186 ? 19.047 0.213 2.608 1.00 76.50 186 GLN A N 1
ATOM 1509 C CA . GLN A 1 186 ? 19.621 0.908 3.769 1.00 76.50 186 GLN A CA 1
ATOM 1510 C C . GLN A 1 186 ? 19.085 0.337 5.096 1.00 76.50 186 GLN A C 1
ATOM 1512 O O . GLN A 1 186 ? 19.842 0.255 6.064 1.00 76.50 186 GLN A O 1
ATOM 1517 N N . GLN A 1 187 ? 17.828 -0.126 5.131 1.00 72.31 187 GLN A N 1
ATOM 1518 C CA . GLN A 1 187 ? 17.250 -0.798 6.298 1.00 72.31 187 GLN A CA 1
ATOM 1519 C C . GLN A 1 187 ? 17.990 -2.100 6.637 1.00 72.31 187 GLN A C 1
ATOM 1521 O O . GLN A 1 187 ? 18.230 -2.383 7.808 1.00 72.31 187 GLN A O 1
ATOM 1526 N N . LEU A 1 188 ? 18.356 -2.886 5.619 1.00 71.75 188 LEU A N 1
ATOM 1527 C CA . LEU A 1 188 ? 19.046 -4.171 5.778 1.00 71.75 188 LEU A CA 1
ATOM 1528 C C . LEU A 1 188 ? 20.528 -4.013 6.165 1.00 71.75 188 LEU A C 1
ATOM 1530 O O . LEU A 1 188 ? 21.084 -4.880 6.839 1.00 71.75 188 LEU A O 1
ATOM 1534 N N . GLN A 1 189 ? 21.175 -2.916 5.758 1.00 72.56 189 GLN A N 1
ATOM 1535 C CA . GLN A 1 189 ? 22.606 -2.687 5.997 1.00 72.56 189 GLN A CA 1
ATOM 1536 C C . GLN A 1 189 ? 22.924 -2.019 7.348 1.00 72.56 189 GLN A C 1
ATOM 1538 O O . GLN A 1 189 ? 24.037 -2.173 7.859 1.00 72.56 189 GLN A O 1
ATOM 1543 N N . VAL A 1 190 ? 21.989 -1.265 7.937 1.00 67.06 190 VAL A N 1
ATOM 1544 C CA . VAL A 1 190 ? 22.255 -0.422 9.116 1.00 67.06 190 VAL A CA 1
ATOM 1545 C C . VAL A 1 190 ? 21.709 -1.041 10.407 1.00 67.06 190 VAL A C 1
ATOM 1547 O O . VAL A 1 190 ? 20.558 -1.459 10.500 1.00 67.06 190 VAL A O 1
ATOM 1550 N N . LYS A 1 191 ? 22.536 -1.048 11.461 1.00 58.88 191 LYS A N 1
ATOM 1551 C CA . LYS A 1 191 ? 22.111 -1.405 12.822 1.00 58.88 191 LYS A CA 1
ATOM 1552 C C . LYS A 1 191 ? 21.520 -0.186 13.526 1.00 58.88 191 LYS A C 1
ATOM 1554 O O . LYS A 1 191 ? 22.263 0.626 14.068 1.00 58.88 191 LYS A O 1
ATOM 1559 N N . PHE A 1 192 ? 20.198 -0.089 13.538 1.00 57.16 192 PHE A N 1
ATOM 1560 C CA . PHE A 1 192 ? 19.467 0.954 14.256 1.00 57.16 192 PHE A CA 1
ATOM 1561 C C . PHE A 1 192 ? 19.253 0.605 15.734 1.00 57.16 192 PHE A C 1
ATOM 1563 O O . PHE A 1 192 ? 19.018 -0.556 16.081 1.00 57.16 192 PHE A O 1
ATOM 1570 N N . ASN A 1 193 ? 19.247 1.614 16.607 1.00 58.19 193 ASN A N 1
ATOM 1571 C CA . ASN A 1 193 ? 18.603 1.497 17.917 1.00 58.19 193 ASN A CA 1
ATOM 1572 C C . ASN A 1 193 ? 17.062 1.540 17.778 1.00 58.19 193 ASN A C 1
ATOM 1574 O O . ASN A 1 193 ? 16.540 1.845 16.709 1.00 58.19 193 ASN A O 1
ATOM 1578 N N . GLN A 1 194 ? 16.307 1.236 18.841 1.00 50.34 194 GLN A N 1
ATOM 1579 C CA . GLN A 1 194 ? 14.837 1.124 18.759 1.00 50.34 194 GLN A CA 1
ATOM 1580 C C . GLN A 1 194 ? 14.131 2.401 18.262 1.00 50.34 194 GLN A C 1
ATOM 1582 O O . GLN A 1 194 ? 13.163 2.301 17.509 1.00 50.34 194 GLN A O 1
ATOM 1587 N N . ASN A 1 195 ? 14.625 3.589 18.625 1.00 53.06 195 ASN A N 1
ATOM 1588 C CA . ASN A 1 195 ? 14.032 4.861 18.200 1.00 53.06 195 ASN A CA 1
ATOM 1589 C C . ASN A 1 195 ? 14.385 5.185 16.742 1.00 53.06 195 ASN A C 1
ATOM 1591 O O . ASN A 1 195 ? 13.549 5.669 15.982 1.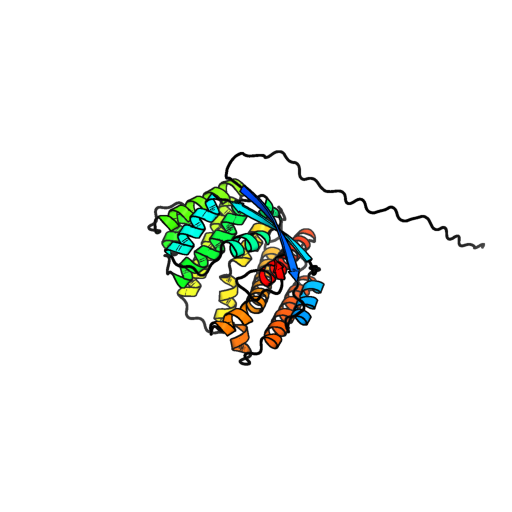00 53.06 195 ASN A O 1
ATOM 1595 N N . GLU A 1 196 ? 15.619 4.887 16.334 1.00 54.47 196 GLU A N 1
ATOM 1596 C CA . GLU A 1 196 ? 16.051 5.022 14.942 1.00 54.47 196 GLU A CA 1
ATOM 1597 C C . GLU A 1 196 ? 15.305 4.042 14.027 1.00 54.47 196 GLU A C 1
ATOM 1599 O O . GLU A 1 196 ? 14.887 4.431 12.942 1.00 54.47 196 GLU A O 1
ATOM 1604 N N . TYR A 1 197 ? 15.070 2.805 14.483 1.00 55.34 197 TYR A N 1
ATOM 1605 C CA . TYR A 1 197 ? 14.343 1.775 13.738 1.00 55.34 197 TYR A CA 1
ATOM 1606 C C . TYR A 1 197 ? 12.911 2.215 13.415 1.00 55.34 197 TYR A C 1
ATOM 1608 O O . TYR A 1 197 ? 12.463 2.041 12.286 1.00 55.34 197 TYR A O 1
ATOM 1616 N N . PHE A 1 198 ? 12.222 2.853 14.367 1.00 55.41 198 PHE A N 1
ATOM 1617 C CA . PHE A 1 198 ? 10.895 3.441 14.154 1.00 55.41 198 PHE A CA 1
ATOM 1618 C C . PHE A 1 198 ? 10.919 4.511 13.049 1.00 55.41 198 PHE A C 1
ATOM 1620 O O . PHE A 1 198 ? 10.162 4.435 12.083 1.00 55.41 198 PHE A O 1
ATOM 1627 N N . ILE A 1 199 ? 11.847 5.472 13.144 1.00 57.31 199 ILE A N 1
ATOM 1628 C CA . ILE A 1 199 ? 12.011 6.551 12.153 1.00 57.31 199 ILE A CA 1
ATOM 1629 C C . ILE A 1 199 ? 12.409 5.995 10.774 1.00 57.31 199 ILE A C 1
ATOM 1631 O O . ILE A 1 199 ? 12.053 6.574 9.747 1.00 57.31 199 ILE A O 1
ATOM 1635 N N . PHE A 1 200 ? 13.139 4.879 10.729 1.00 57.66 200 PHE A N 1
ATOM 1636 C CA . PHE A 1 200 ? 13.579 4.260 9.482 1.00 57.66 200 PHE A CA 1
ATOM 1637 C C . PHE A 1 200 ? 12.497 3.394 8.821 1.00 57.66 200 PHE A C 1
ATOM 1639 O O . PHE A 1 200 ? 12.316 3.485 7.607 1.00 57.66 200 PHE A O 1
ATOM 1646 N N . LYS A 1 201 ? 11.710 2.640 9.606 1.00 59.78 201 LYS A N 1
ATOM 1647 C CA . LYS A 1 201 ? 10.524 1.895 9.138 1.00 59.78 201 LYS A CA 1
ATOM 1648 C C . LYS A 1 201 ? 9.538 2.802 8.398 1.00 59.78 201 LYS A C 1
ATOM 1650 O O . LYS A 1 201 ? 9.047 2.414 7.343 1.00 59.78 201 LYS A O 1
ATOM 1655 N N . LEU A 1 202 ? 9.299 4.015 8.908 1.00 59.78 202 LEU A N 1
ATOM 1656 C CA . LEU A 1 202 ? 8.435 5.014 8.260 1.00 59.78 202 LEU A CA 1
ATOM 1657 C C . LEU A 1 202 ? 8.897 5.343 6.828 1.00 59.78 202 LEU A C 1
ATOM 1659 O O . LEU A 1 202 ? 8.078 5.386 5.917 1.00 59.78 202 LEU A O 1
ATOM 1663 N N . LYS A 1 203 ? 10.212 5.485 6.613 1.00 61.69 203 LYS A N 1
ATOM 1664 C CA . LYS A 1 203 ? 10.809 5.810 5.303 1.00 61.69 203 LYS A CA 1
ATOM 1665 C C . LYS A 1 203 ? 10.881 4.631 4.330 1.00 61.69 203 LYS A C 1
ATOM 1667 O O . LYS A 1 203 ? 11.000 4.852 3.129 1.00 61.69 203 LYS A O 1
ATOM 1672 N N . CYS A 1 204 ? 10.861 3.399 4.836 1.00 61.66 204 CYS A N 1
ATOM 1673 C CA . CYS A 1 204 ? 10.974 2.184 4.019 1.00 61.66 204 CYS A CA 1
ATOM 1674 C C . CYS A 1 204 ? 9.614 1.566 3.672 1.00 61.66 204 CYS A C 1
ATOM 1676 O O . CYS A 1 204 ? 9.543 0.659 2.847 1.00 61.66 204 CYS A O 1
ATOM 1678 N N . HIS A 1 205 ? 8.524 2.050 4.270 1.00 67.12 205 HIS A N 1
ATOM 1679 C CA . HIS A 1 205 ? 7.184 1.569 3.963 1.00 67.12 205 HIS A CA 1
ATOM 1680 C C . HIS A 1 205 ? 6.750 2.047 2.567 1.00 67.12 205 HIS A C 1
ATOM 1682 O O . HIS A 1 205 ? 6.710 3.247 2.301 1.00 67.12 205 HIS A O 1
ATOM 1688 N N . ALA A 1 206 ? 6.311 1.135 1.691 1.00 67.12 206 ALA A N 1
ATOM 1689 C CA . ALA A 1 206 ? 5.818 1.453 0.338 1.00 67.12 206 ALA A CA 1
ATOM 1690 C C . ALA A 1 206 ? 4.476 2.241 0.307 1.00 67.12 206 ALA A C 1
ATOM 1692 O O . ALA A 1 206 ? 3.769 2.288 -0.702 1.00 67.12 206 ALA A O 1
ATOM 1693 N N . SER A 1 207 ? 4.084 2.860 1.425 1.00 66.50 207 SER A N 1
ATOM 1694 C CA . SER A 1 207 ? 2.854 3.642 1.561 1.00 66.50 207 SER A CA 1
ATOM 1695 C C . SER A 1 207 ? 3.012 5.079 1.068 1.00 66.50 207 SER A C 1
ATOM 1697 O O . SER A 1 207 ? 2.113 5.565 0.387 1.00 66.50 207 SER A O 1
ATOM 1699 N N . TYR A 1 208 ? 4.154 5.744 1.288 1.00 67.31 208 TYR A N 1
ATOM 1700 C CA . TYR A 1 208 ? 4.423 7.062 0.675 1.00 67.31 208 TYR A CA 1
ATOM 1701 C C . TYR A 1 208 ? 4.252 7.006 -0.855 1.00 67.31 208 TYR A C 1
ATOM 1703 O O . TYR A 1 208 ? 3.821 7.945 -1.515 1.00 67.31 208 TYR A O 1
ATOM 1711 N N . LEU A 1 209 ? 4.553 5.840 -1.408 1.00 71.25 209 LEU A N 1
ATOM 1712 C CA . LEU A 1 209 ? 4.574 5.539 -2.822 1.00 71.25 209 LEU A CA 1
ATOM 1713 C C . LEU A 1 209 ? 3.116 5.312 -3.346 1.00 71.25 209 LEU A C 1
ATOM 1715 O O . LEU A 1 209 ? 2.802 5.612 -4.497 1.00 71.25 209 LEU A O 1
ATOM 1719 N N . THR A 1 210 ? 2.159 4.982 -2.456 1.00 80.50 210 THR A N 1
ATOM 1720 C CA . THR A 1 210 ? 0.698 5.121 -2.694 1.00 80.50 210 THR A CA 1
ATOM 1721 C C . THR A 1 210 ? 0.243 6.588 -2.700 1.00 80.50 210 THR A C 1
ATOM 1723 O O . THR A 1 210 ? -0.590 6.972 -3.521 1.00 80.50 210 THR A O 1
ATOM 1726 N N . LEU A 1 211 ? 0.788 7.432 -1.816 1.00 79.31 211 LEU A N 1
ATOM 1727 C CA . LEU A 1 211 ? 0.492 8.871 -1.818 1.00 79.31 211 LEU A CA 1
ATOM 1728 C C . LEU A 1 211 ? 0.953 9.526 -3.139 1.00 79.31 211 LEU A C 1
ATOM 1730 O O . LEU A 1 211 ? 0.253 10.384 -3.674 1.00 79.31 211 LEU A O 1
ATOM 1734 N N . VAL A 1 212 ? 2.059 9.060 -3.733 1.00 77.00 212 VAL A N 1
ATOM 1735 C CA . VAL A 1 212 ? 2.475 9.459 -5.091 1.00 77.00 212 VAL A CA 1
ATOM 1736 C C . VAL A 1 212 ? 1.423 9.092 -6.147 1.00 77.00 212 VAL A C 1
ATOM 1738 O O . VAL A 1 212 ? 1.080 9.942 -6.973 1.00 77.00 212 VAL A O 1
ATOM 1741 N N . LEU A 1 213 ? 0.846 7.882 -6.104 1.00 79.38 213 LEU A N 1
ATOM 1742 C CA . LEU A 1 213 ? -0.238 7.504 -7.023 1.00 79.38 213 LEU A CA 1
ATOM 1743 C C . LEU A 1 213 ? -1.455 8.431 -6.908 1.00 79.38 213 LEU A C 1
ATOM 1745 O O . LEU A 1 213 ? -2.024 8.798 -7.936 1.00 79.38 213 LEU A O 1
ATOM 1749 N N . MET A 1 214 ? -1.836 8.848 -5.695 1.00 83.38 214 MET A N 1
ATOM 1750 C CA . MET A 1 214 ? -2.935 9.800 -5.483 1.00 83.38 214 MET A CA 1
ATOM 1751 C C . MET A 1 214 ? -2.721 11.091 -6.287 1.00 83.38 214 MET A C 1
ATOM 1753 O O . MET A 1 214 ? -3.604 11.491 -7.048 1.00 83.38 214 MET A O 1
ATOM 1757 N N . PHE A 1 215 ? -1.537 11.703 -6.189 1.00 75.69 215 PHE A N 1
ATOM 1758 C CA . PHE A 1 215 ? -1.201 12.908 -6.954 1.00 75.69 215 PHE A CA 1
ATOM 1759 C C . PHE A 1 215 ? -1.105 12.647 -8.465 1.00 75.69 215 PHE A C 1
ATOM 1761 O O . PHE A 1 215 ? -1.627 13.427 -9.264 1.00 75.69 215 PHE A O 1
ATOM 1768 N N . MET A 1 216 ? -0.490 11.532 -8.877 1.00 74.38 216 MET A N 1
ATOM 1769 C CA . MET A 1 216 ? -0.352 11.175 -10.294 1.00 74.38 216 MET A CA 1
ATOM 1770 C C . MET A 1 216 ? -1.703 11.007 -11.003 1.00 74.38 216 MET A C 1
ATOM 1772 O O . MET A 1 216 ? -1.844 11.462 -12.141 1.00 74.38 216 MET A O 1
ATOM 1776 N N . LEU A 1 217 ? -2.673 10.364 -10.346 1.00 74.19 217 LEU A N 1
ATOM 1777 C CA . LEU A 1 217 ? -3.963 9.973 -10.928 1.00 74.19 217 LEU A CA 1
ATOM 1778 C C . LEU A 1 217 ? -5.026 11.069 -10.863 1.00 74.19 217 LEU A C 1
ATOM 1780 O O . LEU A 1 217 ? -5.847 11.179 -11.770 1.00 74.19 217 LEU A O 1
ATOM 1784 N N . ARG A 1 218 ? -5.038 11.867 -9.789 1.00 70.62 218 ARG A N 1
ATOM 1785 C CA . ARG A 1 218 ? -6.076 12.888 -9.562 1.00 70.62 218 ARG A CA 1
ATOM 1786 C C . ARG A 1 218 ? -5.766 14.251 -10.173 1.00 70.62 218 ARG A C 1
ATOM 1788 O O . ARG A 1 218 ? -6.621 15.128 -10.121 1.00 70.62 218 ARG A O 1
ATOM 1795 N N . ASP A 1 219 ? -4.563 14.423 -10.719 1.00 66.00 219 ASP A N 1
ATOM 1796 C CA . ASP A 1 219 ? -4.035 15.696 -11.240 1.00 66.00 219 ASP A CA 1
ATOM 1797 C C . ASP A 1 219 ? -4.121 16.854 -10.225 1.00 66.00 219 ASP A C 1
ATOM 1799 O O . ASP A 1 219 ? -4.240 18.035 -10.554 1.00 66.00 219 ASP A O 1
ATOM 1803 N N . VAL A 1 220 ? -4.061 16.493 -8.941 1.00 70.88 220 VAL A N 1
ATOM 1804 C CA . VAL A 1 220 ? -4.098 17.439 -7.832 1.00 70.88 220 VAL A CA 1
ATOM 1805 C C . VAL A 1 220 ? -2.686 17.952 -7.599 1.00 70.88 220 VAL A C 1
ATOM 1807 O O . VAL A 1 220 ? -1.774 17.189 -7.291 1.00 70.88 220 VAL A O 1
ATOM 1810 N N . ASN A 1 221 ? -2.521 19.265 -7.708 1.00 71.19 221 ASN A N 1
ATOM 1811 C CA . ASN A 1 221 ? -1.262 19.933 -7.418 1.00 71.19 221 ASN A CA 1
ATOM 1812 C C . ASN A 1 221 ? -1.207 20.359 -5.944 1.00 71.19 221 ASN A C 1
ATOM 1814 O O . ASN A 1 221 ? -2.183 20.877 -5.394 1.00 71.19 221 ASN A O 1
ATOM 1818 N N . CYS A 1 222 ? -0.042 20.180 -5.328 1.00 73.31 222 CYS A N 1
ATOM 1819 C CA . CYS A 1 222 ? 0.290 20.685 -4.001 1.00 73.31 222 CYS A CA 1
ATOM 1820 C C . CYS A 1 222 ? 1.684 21.326 -4.022 1.00 73.31 222 CYS A C 1
ATOM 1822 O O . CYS A 1 222 ? 2.524 21.018 -4.870 1.00 73.31 222 CYS A O 1
ATOM 1824 N N . THR A 1 223 ? 1.953 22.214 -3.074 1.00 79.62 223 THR A N 1
ATOM 1825 C CA . THR A 1 223 ? 3.302 22.725 -2.821 1.00 79.62 223 THR A CA 1
ATOM 1826 C C . THR A 1 223 ? 4.204 21.627 -2.252 1.00 79.62 223 THR A C 1
ATOM 1828 O O . THR A 1 223 ? 3.739 20.645 -1.670 1.00 79.62 223 THR A O 1
ATOM 1831 N N . TYR A 1 224 ? 5.523 21.811 -2.358 1.00 75.38 224 TYR A N 1
ATOM 1832 C CA . TYR A 1 224 ? 6.496 20.902 -1.740 1.00 75.38 224 TYR A CA 1
ATOM 1833 C C . TYR A 1 224 ? 6.306 20.778 -0.215 1.00 75.38 224 TYR A C 1
ATOM 1835 O O . TYR A 1 224 ? 6.503 19.703 0.346 1.00 75.38 224 TYR A O 1
ATOM 1843 N N . LEU A 1 225 ? 5.886 21.857 0.460 1.00 78.00 225 LEU A N 1
ATOM 1844 C CA . LEU A 1 225 ? 5.622 21.831 1.899 1.00 78.00 225 LEU A CA 1
ATOM 1845 C C . LEU A 1 225 ? 4.374 21.000 2.231 1.00 78.00 225 LEU A C 1
ATOM 1847 O O . LEU A 1 225 ? 4.458 20.127 3.088 1.00 78.00 225 LEU A O 1
ATOM 1851 N N . GLU A 1 226 ? 3.259 21.205 1.516 1.00 79.00 226 GLU A N 1
ATOM 1852 C CA . GLU A 1 226 ? 2.056 20.364 1.646 1.00 79.00 226 GLU A CA 1
ATOM 1853 C C . GLU A 1 226 ? 2.388 18.886 1.396 1.00 79.00 226 GLU A C 1
ATOM 1855 O O . GLU A 1 226 ? 2.030 18.040 2.212 1.00 79.00 226 GLU A O 1
ATOM 1860 N N . TYR A 1 227 ? 3.145 18.573 0.333 1.00 78.88 227 TYR A N 1
ATOM 1861 C CA . TYR A 1 227 ? 3.593 17.206 0.038 1.00 78.88 227 TYR A CA 1
ATOM 1862 C C . TYR A 1 227 ? 4.360 16.580 1.211 1.00 78.88 227 TYR A C 1
ATOM 1864 O O . TYR A 1 227 ? 4.066 15.458 1.616 1.00 78.88 227 TYR A O 1
ATOM 1872 N N . ARG A 1 228 ? 5.324 17.305 1.796 1.00 77.50 228 ARG A N 1
ATOM 1873 C CA . ARG A 1 228 ? 6.130 16.810 2.924 1.00 77.50 228 ARG A CA 1
ATOM 1874 C C . ARG A 1 228 ? 5.320 16.645 4.212 1.00 77.50 228 ARG A C 1
ATOM 1876 O O . ARG A 1 228 ? 5.581 15.694 4.952 1.00 77.50 228 ARG A O 1
ATOM 1883 N N . THR A 1 229 ? 4.340 17.513 4.465 1.00 81.44 229 THR A N 1
ATOM 1884 C CA . THR A 1 229 ? 3.378 17.346 5.566 1.00 81.44 229 THR A CA 1
ATOM 1885 C C . THR A 1 229 ? 2.544 16.086 5.351 1.00 81.44 229 THR A C 1
ATOM 1887 O O . THR A 1 229 ? 2.580 15.194 6.193 1.00 81.44 229 THR A O 1
ATOM 1890 N N . LEU A 1 230 ? 1.889 15.954 4.192 1.00 83.94 230 LEU A N 1
ATOM 1891 C CA . LEU A 1 230 ? 1.058 14.797 3.837 1.00 83.94 230 LEU A CA 1
ATOM 1892 C C . LEU A 1 230 ? 1.836 13.486 3.881 1.00 83.94 230 LEU A C 1
ATOM 1894 O O . LEU A 1 230 ? 1.335 12.511 4.425 1.00 83.94 230 LEU A O 1
ATOM 1898 N N . GLN A 1 231 ? 3.068 13.469 3.367 1.00 80.94 231 GLN A N 1
ATOM 1899 C CA . GLN A 1 231 ? 3.956 12.314 3.451 1.00 80.94 231 GLN A CA 1
ATOM 1900 C C . GLN A 1 231 ? 4.191 11.909 4.912 1.00 80.94 231 GLN A C 1
ATOM 1902 O O . GLN A 1 231 ? 3.972 10.755 5.261 1.00 80.94 231 GLN A O 1
ATOM 1907 N N . THR A 1 232 ? 4.566 12.856 5.775 1.00 81.12 232 THR A N 1
ATOM 1908 C CA . THR A 1 232 ? 4.846 12.577 7.195 1.00 81.12 232 THR A CA 1
ATOM 1909 C C . THR A 1 232 ? 3.589 12.094 7.931 1.00 81.12 232 THR A C 1
ATOM 1911 O O . THR A 1 232 ? 3.631 11.091 8.643 1.00 81.12 232 THR A O 1
ATOM 1914 N N . THR A 1 233 ? 2.448 12.759 7.717 1.00 87.06 233 THR A N 1
ATOM 1915 C CA . THR A 1 233 ? 1.144 12.353 8.260 1.00 87.06 233 THR A CA 1
ATOM 1916 C C . THR A 1 233 ? 0.753 10.957 7.776 1.00 87.06 233 THR A C 1
ATOM 1918 O O . THR A 1 233 ? 0.303 10.142 8.580 1.00 87.06 233 THR A O 1
ATOM 1921 N N . PHE A 1 234 ? 0.939 10.653 6.487 1.00 86.75 234 PHE A N 1
ATOM 1922 C CA . PHE A 1 234 ? 0.571 9.360 5.917 1.00 86.75 234 PHE A CA 1
ATOM 1923 C C . PHE A 1 234 ? 1.476 8.236 6.401 1.00 86.75 234 PHE A C 1
ATOM 1925 O O . PHE A 1 234 ? 0.968 7.178 6.740 1.00 86.75 234 PHE A O 1
ATOM 1932 N N . GLU A 1 235 ? 2.789 8.460 6.484 1.00 82.44 235 GLU A N 1
ATOM 1933 C CA . GLU A 1 235 ? 3.745 7.497 7.037 1.00 82.44 235 GLU A CA 1
ATOM 1934 C C . GLU A 1 235 ? 3.373 7.141 8.487 1.00 82.44 235 GLU A C 1
ATOM 1936 O O . GLU A 1 235 ? 3.261 5.958 8.815 1.00 82.44 235 GLU A O 1
ATOM 1941 N N . MET A 1 236 ? 3.082 8.138 9.336 1.00 84.38 236 MET A N 1
ATOM 1942 C CA . MET A 1 236 ? 2.621 7.911 10.715 1.00 84.38 236 MET A CA 1
ATOM 1943 C C . MET A 1 236 ? 1.282 7.165 10.775 1.00 84.38 236 MET A C 1
ATOM 1945 O O . MET A 1 236 ? 1.148 6.185 11.506 1.00 84.38 236 MET A O 1
ATOM 1949 N N . PHE A 1 237 ? 0.292 7.600 9.994 1.00 90.00 237 PHE A N 1
ATOM 1950 C CA . PHE A 1 237 ? -1.020 6.958 9.919 1.00 90.00 237 PHE A CA 1
ATOM 1951 C C . PHE A 1 237 ? -0.913 5.490 9.462 1.00 90.00 237 PHE A C 1
ATOM 1953 O O . PHE A 1 237 ? -1.493 4.602 10.087 1.00 90.00 237 PHE A O 1
ATOM 1960 N N . MET A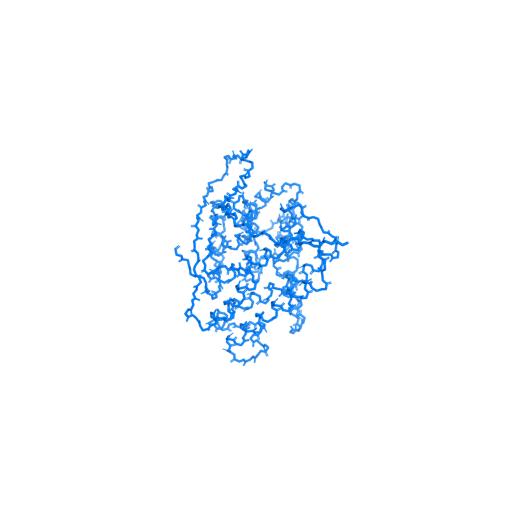 1 238 ? -0.115 5.234 8.422 1.00 86.56 238 MET A N 1
ATOM 1961 C CA . MET A 1 238 ? 0.160 3.910 7.858 1.00 86.56 238 MET A CA 1
ATOM 1962 C C . MET A 1 238 ? 0.872 2.993 8.846 1.00 86.56 238 MET A C 1
ATOM 1964 O O . MET A 1 238 ? 0.541 1.814 8.919 1.00 86.56 238 MET A O 1
ATOM 1968 N N . PHE A 1 239 ? 1.807 3.525 9.635 1.00 82.94 239 PHE A N 1
ATOM 1969 C CA . PHE A 1 239 ? 2.437 2.774 10.714 1.00 82.94 239 PHE A CA 1
ATOM 1970 C C . PHE A 1 239 ? 1.400 2.306 11.746 1.00 82.94 239 PHE A C 1
ATOM 1972 O O . PHE A 1 239 ? 1.311 1.110 12.018 1.00 82.94 239 PHE A O 1
ATOM 1979 N N . TYR A 1 240 ? 0.566 3.210 12.274 1.00 87.25 240 TYR A N 1
ATOM 1980 C CA . TYR A 1 240 ? -0.390 2.847 13.325 1.00 87.25 240 TYR A CA 1
ATOM 1981 C C . TYR A 1 240 ? -1.531 1.944 12.841 1.00 87.25 240 TYR A C 1
ATOM 1983 O O . TYR A 1 240 ? -1.964 1.085 13.606 1.00 87.25 240 TYR A O 1
ATOM 1991 N N . ILE A 1 241 ? -2.012 2.089 11.598 1.00 88.88 241 ILE A N 1
ATOM 1992 C CA . ILE A 1 241 ? -3.040 1.182 11.051 1.00 88.88 241 ILE A CA 1
ATOM 1993 C C . ILE A 1 241 ? -2.471 -0.204 10.715 1.00 88.88 241 ILE A C 1
ATOM 1995 O O . ILE A 1 241 ? -3.170 -1.196 10.899 1.00 88.88 241 ILE A O 1
ATOM 1999 N N . ASN A 1 242 ? -1.209 -0.292 10.277 1.00 83.31 242 ASN A N 1
ATOM 2000 C CA . ASN A 1 242 ? -0.535 -1.569 10.034 1.00 83.31 242 ASN A CA 1
ATOM 2001 C C . ASN A 1 242 ? -0.280 -2.306 11.358 1.00 83.31 242 ASN A C 1
ATOM 2003 O O . ASN A 1 242 ? -0.716 -3.442 11.501 1.00 83.31 242 ASN A O 1
ATOM 2007 N N . GLU A 1 243 ? 0.299 -1.633 12.360 1.00 81.25 243 GLU A N 1
ATOM 2008 C CA . GLU A 1 243 ? 0.535 -2.239 13.679 1.00 81.25 243 GLU A CA 1
ATOM 2009 C C . GLU A 1 243 ? -0.785 -2.663 14.349 1.00 81.25 243 GLU A C 1
ATOM 2011 O O . GLU A 1 243 ? -0.845 -3.767 14.871 1.00 81.25 243 GLU A O 1
ATOM 2016 N N . LEU A 1 244 ? -1.860 -1.858 14.264 1.00 87.06 244 LEU A N 1
ATOM 2017 C CA . LEU A 1 244 ? -3.208 -2.227 14.742 1.00 87.06 244 LEU A CA 1
ATOM 2018 C C . LEU A 1 244 ? -3.761 -3.486 14.060 1.00 87.06 244 LEU A C 1
ATOM 2020 O O . LEU A 1 244 ? -4.372 -4.324 14.716 1.00 87.06 244 LEU A O 1
ATOM 2024 N N . ALA A 1 245 ? -3.588 -3.604 12.745 1.00 82.06 245 ALA A N 1
ATOM 2025 C CA . ALA A 1 245 ? -4.115 -4.727 11.978 1.00 82.06 245 ALA A CA 1
ATOM 2026 C C . ALA A 1 245 ? -3.256 -5.998 12.136 1.00 82.06 245 ALA A C 1
ATOM 2028 O O . ALA A 1 245 ? -3.762 -7.118 12.015 1.00 82.06 245 ALA A O 1
ATOM 2029 N N . SER A 1 246 ? -1.957 -5.848 12.416 1.00 77.38 246 SER A N 1
ATOM 2030 C CA . SER A 1 246 ? -1.019 -6.966 12.501 1.00 77.38 246 SER A CA 1
ATOM 2031 C C . SER A 1 246 ? -0.842 -7.557 13.901 1.00 77.38 246 SER A C 1
ATOM 2033 O O . SER A 1 246 ? -0.478 -8.734 13.976 1.00 77.38 246 SER A O 1
ATOM 2035 N N . CYS A 1 247 ? -1.135 -6.841 15.001 1.00 74.69 247 CYS A N 1
ATOM 2036 C CA . CYS A 1 247 ? -0.759 -7.321 16.342 1.00 74.69 247 CYS A CA 1
ATOM 2037 C C . CYS A 1 247 ? -1.356 -8.679 16.762 1.00 74.69 247 CYS A C 1
ATOM 2039 O O . CYS A 1 247 ? -0.640 -9.455 17.396 1.00 74.69 247 CYS A O 1
ATOM 2041 N N . VAL A 1 248 ? -2.582 -9.055 16.368 1.00 65.50 248 VAL A N 1
ATOM 2042 C CA . VAL A 1 248 ? -3.097 -10.419 16.645 1.00 65.50 248 VAL A CA 1
ATOM 2043 C C . VAL A 1 248 ? -2.407 -11.487 15.793 1.00 65.50 248 VAL A C 1
ATOM 2045 O O . VAL A 1 248 ? -2.092 -12.560 16.313 1.00 65.50 248 VAL A O 1
ATOM 2048 N N . ARG A 1 249 ? -2.109 -11.212 14.512 1.00 70.50 249 ARG A N 1
ATOM 2049 C CA . ARG A 1 249 ? -1.353 -12.156 13.668 1.00 70.50 249 ARG A CA 1
ATOM 2050 C C . ARG A 1 249 ? 0.040 -12.376 14.247 1.00 70.50 249 ARG A C 1
ATOM 2052 O O . ARG A 1 249 ? 0.429 -13.520 14.460 1.00 70.50 249 ARG A O 1
ATOM 2059 N N . GLU A 1 250 ? 0.768 -11.292 14.508 1.00 67.06 250 GLU A N 1
ATOM 2060 C CA . GLU A 1 250 ? 2.156 -11.331 14.978 1.00 67.06 250 GLU A CA 1
ATOM 2061 C C . GLU A 1 250 ? 2.260 -12.063 16.324 1.00 67.06 250 GLU A C 1
ATOM 2063 O O . GLU A 1 250 ? 3.022 -13.028 16.429 1.00 67.06 250 GLU A O 1
ATOM 2068 N N . LYS A 1 251 ? 1.374 -11.744 17.281 1.00 65.00 251 LYS A N 1
ATOM 2069 C CA . LYS A 1 251 ? 1.230 -12.469 18.555 1.00 65.00 251 LYS A CA 1
ATOM 2070 C C . LYS A 1 251 ? 1.083 -13.985 18.374 1.00 65.00 251 LYS A C 1
ATOM 2072 O O . LYS A 1 251 ? 1.692 -14.744 19.127 1.00 65.00 251 LYS A O 1
ATOM 2077 N N . ASN A 1 252 ? 0.302 -14.432 17.390 1.00 62.69 252 ASN A N 1
ATOM 2078 C CA . ASN A 1 252 ? 0.051 -15.856 17.143 1.00 62.69 252 ASN A CA 1
ATOM 2079 C C . ASN A 1 252 ? 1.232 -16.589 16.477 1.00 62.69 252 ASN A C 1
ATOM 2081 O O . ASN A 1 252 ? 1.343 -17.804 16.639 1.00 62.69 252 ASN A O 1
ATOM 2085 N N . VAL A 1 253 ? 2.123 -15.883 15.769 1.00 58.91 253 VAL A N 1
ATOM 2086 C CA . VAL A 1 253 ? 3.340 -16.465 15.159 1.00 58.91 253 VAL A CA 1
ATOM 2087 C C . VAL A 1 253 ? 4.613 -16.247 15.991 1.00 58.91 253 VAL A C 1
ATOM 2089 O O . VAL A 1 253 ? 5.684 -16.719 15.616 1.00 58.91 253 VAL A O 1
ATOM 2092 N N . GLY A 1 254 ? 4.509 -15.578 17.144 1.00 54.47 254 GLY A N 1
ATOM 2093 C CA . GLY A 1 254 ? 5.643 -15.276 18.025 1.00 54.47 254 GLY A CA 1
ATOM 2094 C C . GLY A 1 254 ? 6.465 -14.055 17.599 1.00 54.47 254 GLY A C 1
ATOM 2095 O O . GLY A 1 254 ? 7.529 -13.801 18.168 1.00 54.47 254 GLY A O 1
ATOM 2096 N N . GLU A 1 255 ? 5.974 -13.284 16.630 1.00 53.03 255 GLU A N 1
ATOM 2097 C CA . GLU A 1 255 ? 6.494 -11.956 16.325 1.00 53.03 255 GLU A CA 1
ATOM 2098 C C . GLU A 1 255 ? 5.893 -10.933 17.300 1.00 53.03 255 GLU A C 1
ATOM 2100 O O . GLU A 1 255 ? 4.787 -11.091 17.811 1.00 53.03 255 GLU A O 1
ATOM 2105 N N . LEU A 1 256 ? 6.644 -9.875 17.599 1.00 54.16 256 LEU A N 1
ATOM 2106 C CA . LEU A 1 256 ? 6.156 -8.766 18.416 1.00 54.16 256 LEU A CA 1
ATOM 2107 C C . LEU A 1 256 ? 6.146 -7.514 17.551 1.00 54.16 256 LEU A C 1
ATOM 2109 O O . LEU A 1 256 ? 7.220 -7.109 17.076 1.00 54.16 256 LEU A O 1
ATOM 2113 N N . THR A 1 257 ? 4.984 -6.870 17.435 1.00 57.38 257 THR A N 1
ATOM 2114 C CA . THR A 1 257 ? 4.874 -5.551 16.803 1.00 57.38 257 THR A CA 1
ATOM 2115 C C . THR A 1 257 ? 5.804 -4.541 17.485 1.00 57.38 257 THR A C 1
ATOM 2117 O O . THR A 1 257 ? 6.322 -4.750 18.595 1.00 57.38 257 THR A O 1
ATOM 2120 N N . SER A 1 258 ? 6.069 -3.419 16.823 1.00 62.47 258 SER A N 1
ATOM 2121 C CA . SER A 1 258 ? 6.855 -2.337 17.420 1.00 62.47 258 SER A CA 1
ATOM 2122 C C . SER A 1 258 ? 6.159 -1.794 18.678 1.00 62.47 258 SER A C 1
ATOM 2124 O O . SER A 1 258 ? 6.828 -1.472 19.661 1.00 62.47 258 SER A O 1
ATOM 2126 N N . VAL A 1 259 ? 4.824 -1.768 18.681 1.00 64.25 259 VAL A N 1
ATOM 2127 C CA . VAL A 1 259 ? 3.976 -1.335 19.797 1.00 64.25 259 VAL A CA 1
ATOM 2128 C C . VAL A 1 259 ? 3.861 -2.398 20.908 1.00 64.25 259 VAL A C 1
ATOM 2130 O O . VAL A 1 259 ? 3.936 -2.041 22.086 1.00 64.25 259 VAL A O 1
ATOM 2133 N N . ASP A 1 260 ? 3.815 -3.699 20.594 1.00 59.38 260 ASP A N 1
ATOM 2134 C CA . ASP A 1 260 ? 3.928 -4.788 21.587 1.00 59.38 260 ASP A CA 1
ATOM 2135 C C . ASP A 1 260 ? 5.206 -4.657 22.424 1.00 59.38 260 ASP A C 1
ATOM 2137 O O . ASP A 1 260 ? 5.187 -4.780 23.653 1.00 59.38 260 ASP A O 1
ATOM 2141 N N . LYS A 1 261 ? 6.334 -4.358 21.764 1.00 64.19 261 LYS A N 1
ATOM 2142 C CA . LYS A 1 261 ? 7.639 -4.160 22.417 1.00 64.19 261 LYS A CA 1
ATOM 2143 C C . LYS A 1 261 ? 7.641 -2.969 23.384 1.00 64.19 261 LYS A C 1
ATOM 2145 O O . LYS A 1 261 ? 8.393 -3.000 24.363 1.00 64.19 261 LYS A O 1
ATOM 2150 N N . LEU A 1 262 ? 6.808 -1.951 23.140 1.00 63.28 262 LEU A N 1
ATOM 2151 C CA . LEU A 1 262 ? 6.628 -0.803 24.035 1.00 63.28 262 LEU A CA 1
ATOM 2152 C C . LEU A 1 262 ? 5.786 -1.165 25.266 1.00 63.28 262 LEU A C 1
ATOM 2154 O O . LEU A 1 262 ? 6.148 -0.777 26.377 1.00 63.28 262 LEU A O 1
ATOM 2158 N N . PHE A 1 263 ? 4.692 -1.916 25.097 1.00 64.31 263 PHE A N 1
ATOM 2159 C CA . PHE A 1 263 ? 3.782 -2.226 26.207 1.00 64.31 263 PHE A CA 1
ATOM 2160 C C . PHE A 1 263 ? 4.176 -3.448 27.040 1.00 64.31 263 PHE A C 1
ATOM 2162 O O . PHE A 1 263 ? 3.928 -3.445 28.246 1.00 64.31 263 PHE A O 1
ATOM 2169 N N . LYS A 1 264 ? 4.807 -4.469 26.443 1.00 63.81 264 LYS A N 1
ATOM 2170 C CA . LYS A 1 264 ? 5.205 -5.736 27.098 1.00 63.81 264 LYS A CA 1
ATOM 2171 C C . LYS A 1 264 ? 4.052 -6.488 27.788 1.00 63.81 264 LYS A C 1
ATOM 2173 O O . LYS A 1 264 ? 4.291 -7.261 28.712 1.00 63.81 264 LYS A O 1
ATOM 2178 N N . THR A 1 265 ? 2.809 -6.252 27.370 1.00 60.59 265 THR A N 1
ATOM 2179 C CA . THR A 1 265 ? 1.598 -6.779 28.025 1.00 60.59 265 THR A CA 1
ATOM 2180 C C . THR A 1 265 ? 1.031 -8.035 27.367 1.00 60.59 265 THR A C 1
ATOM 2182 O O . THR A 1 265 ? 0.375 -8.811 28.053 1.00 60.59 265 THR A O 1
ATOM 2185 N N . GLY A 1 266 ? 1.229 -8.231 26.055 1.00 63.16 266 GLY A N 1
ATOM 2186 C CA . GLY A 1 266 ? 0.509 -9.256 25.277 1.00 63.16 266 GLY A CA 1
ATOM 2187 C C . GLY A 1 266 ? -1.008 -9.008 25.173 1.00 63.16 266 GLY A C 1
ATOM 2188 O O . GLY A 1 266 ? -1.764 -9.899 24.775 1.00 63.16 266 GLY A O 1
ATOM 2189 N N . ASP A 1 267 ? -1.441 -7.806 25.556 1.00 73.81 267 ASP A N 1
ATOM 2190 C CA . ASP A 1 267 ? -2.821 -7.320 25.604 1.00 73.81 267 ASP A CA 1
ATOM 2191 C C . ASP A 1 267 ? -3.113 -6.540 24.318 1.00 73.81 267 ASP A C 1
ATOM 2193 O O . ASP A 1 267 ? -2.646 -5.413 24.141 1.00 73.81 267 ASP A O 1
ATOM 2197 N N . PHE A 1 268 ? -3.845 -7.185 23.412 1.00 74.56 268 PHE A N 1
ATOM 2198 C CA . PHE A 1 268 ? -4.158 -6.659 22.087 1.00 74.56 268 PHE A CA 1
ATOM 2199 C C . PHE A 1 268 ? -5.206 -5.542 22.140 1.00 74.56 268 PHE A C 1
ATOM 2201 O O . PHE A 1 268 ? -5.047 -4.542 21.444 1.00 74.56 268 PHE A O 1
ATOM 2208 N N . SER A 1 269 ? -6.193 -5.626 23.038 1.00 79.88 269 SER A N 1
ATOM 2209 C CA . SER A 1 269 ? -7.154 -4.545 23.280 1.00 79.88 269 SER A CA 1
ATOM 2210 C C . SER A 1 269 ? -6.449 -3.223 23.611 1.00 79.88 269 SER A C 1
ATOM 2212 O O . SER A 1 269 ? -6.750 -2.191 23.003 1.00 79.88 269 SER A O 1
ATOM 2214 N N . ARG A 1 270 ? -5.424 -3.246 24.475 1.00 81.62 270 ARG A N 1
ATOM 2215 C CA . ARG A 1 270 ? -4.611 -2.055 24.787 1.00 81.62 270 ARG A CA 1
ATOM 2216 C C . ARG A 1 270 ? -3.825 -1.510 23.587 1.00 81.62 270 ARG A C 1
ATOM 2218 O O . ARG A 1 270 ? -3.653 -0.293 23.478 1.00 81.62 270 ARG A O 1
ATOM 2225 N N . ILE A 1 271 ? -3.338 -2.377 22.699 1.00 80.69 271 ILE A N 1
ATOM 2226 C CA . ILE A 1 271 ? -2.627 -1.967 21.475 1.00 80.69 271 ILE A CA 1
ATOM 2227 C C . ILE A 1 271 ? -3.608 -1.327 20.493 1.00 80.69 271 ILE A C 1
ATOM 2229 O O . ILE A 1 271 ? -3.351 -0.228 20.003 1.00 80.69 271 ILE A O 1
ATOM 2233 N N . THR A 1 272 ? -4.765 -1.952 20.280 1.00 85.00 272 THR A N 1
ATOM 2234 C CA . THR A 1 272 ? -5.832 -1.436 19.420 1.00 85.00 272 THR A CA 1
ATOM 2235 C C . THR A 1 272 ? -6.330 -0.075 19.899 1.00 85.00 272 THR A C 1
ATOM 2237 O O . THR A 1 272 ? -6.470 0.840 19.085 1.00 85.00 272 THR A O 1
ATOM 2240 N N . GLU A 1 273 ? -6.529 0.117 21.209 1.00 87.94 273 GLU A N 1
ATOM 2241 C CA . GLU A 1 273 ? -6.856 1.427 21.787 1.00 87.94 273 GLU A CA 1
ATOM 2242 C C . GLU A 1 273 ? -5.750 2.466 21.550 1.00 87.94 273 GLU A C 1
ATOM 2244 O O . GLU A 1 273 ? -6.042 3.578 21.100 1.00 87.94 273 GLU A O 1
ATOM 2249 N N . TYR A 1 274 ? -4.484 2.117 21.803 1.00 88.75 274 TYR A N 1
ATOM 2250 C CA . TYR A 1 274 ? -3.360 3.034 21.605 1.00 88.75 274 TYR A CA 1
ATOM 2251 C C . TYR A 1 274 ? -3.201 3.449 20.139 1.00 88.75 274 TYR A C 1
ATOM 2253 O O . TYR A 1 274 ? -3.166 4.645 19.848 1.00 88.75 274 TYR A O 1
ATOM 2261 N N . CYS A 1 275 ? -3.150 2.492 19.210 1.00 90.00 275 CYS A N 1
ATOM 2262 C CA . CYS A 1 275 ? -2.997 2.768 17.784 1.00 90.00 275 CYS A CA 1
ATOM 2263 C C . CYS A 1 275 ? -4.190 3.565 17.240 1.00 90.00 275 CYS A C 1
ATOM 2265 O O . CYS A 1 275 ? -3.990 4.544 16.524 1.00 90.00 275 CYS A O 1
ATOM 2267 N N . THR A 1 276 ? -5.419 3.240 17.661 1.00 91.81 276 THR A N 1
ATOM 2268 C CA . THR A 1 276 ? -6.623 4.027 17.337 1.00 91.81 276 THR A CA 1
ATOM 2269 C C . THR A 1 276 ? -6.491 5.478 17.817 1.00 91.81 276 THR A C 1
ATOM 2271 O O . THR A 1 276 ? -6.759 6.411 17.059 1.00 91.81 276 THR A O 1
ATOM 2274 N N . GLN A 1 277 ? -6.010 5.697 19.046 1.00 93.12 277 GLN A N 1
ATOM 2275 C CA . GLN A 1 277 ? -5.790 7.041 19.582 1.00 93.12 277 GLN A CA 1
ATOM 2276 C C . GLN A 1 277 ? -4.673 7.795 18.843 1.00 93.12 277 GLN A C 1
ATOM 2278 O O . GLN A 1 277 ? -4.796 9.002 18.639 1.00 93.12 277 GLN A O 1
ATOM 2283 N N . GLN A 1 278 ? -3.599 7.121 18.419 1.00 92.81 278 GLN A N 1
ATOM 2284 C CA . GLN A 1 278 ? -2.540 7.747 17.620 1.00 92.81 278 GLN A CA 1
ATOM 2285 C C . GLN A 1 278 ? -3.000 8.085 16.195 1.00 92.81 278 GLN A C 1
ATOM 2287 O O . GLN A 1 278 ? -2.622 9.137 15.677 1.00 92.81 278 GLN A O 1
ATOM 2292 N N . ILE A 1 279 ? -3.863 7.265 15.584 1.00 93.88 279 ILE A N 1
ATOM 2293 C CA . ILE A 1 279 ? -4.521 7.577 14.305 1.00 93.88 279 ILE A CA 1
ATOM 2294 C C . ILE A 1 279 ? -5.354 8.856 14.437 1.00 93.88 279 ILE A C 1
ATOM 2296 O O . ILE A 1 279 ? -5.171 9.769 13.631 1.00 93.88 279 ILE A O 1
ATOM 2300 N N . TYR A 1 280 ? -6.197 8.973 15.472 1.00 94.38 280 TYR A N 1
ATOM 2301 C CA . TYR A 1 280 ? -6.952 10.207 15.719 1.00 94.38 280 TYR A CA 1
ATOM 2302 C C . TYR A 1 280 ? -6.022 11.403 15.909 1.00 94.38 280 TYR A C 1
ATOM 2304 O O . TYR A 1 280 ? -6.189 12.397 15.219 1.00 94.38 280 TYR A O 1
ATOM 2312 N N . THR A 1 281 ? -5.001 11.304 16.768 1.00 92.50 281 THR A N 1
ATOM 2313 C CA . THR A 1 281 ? -4.035 12.394 16.996 1.00 92.50 281 THR A CA 1
ATOM 2314 C C . THR A 1 281 ? -3.334 12.831 15.702 1.00 92.50 281 THR A C 1
ATOM 2316 O O . THR A 1 281 ? -3.155 14.025 15.476 1.00 92.50 281 THR A O 1
ATOM 2319 N N . THR A 1 282 ? -2.976 11.882 14.831 1.00 90.50 282 THR A N 1
ATOM 2320 C CA . THR A 1 282 ? -2.308 12.144 13.544 1.00 90.50 282 THR A CA 1
ATOM 2321 C C . THR A 1 282 ? -3.232 12.873 12.561 1.00 90.50 282 THR A C 1
ATOM 2323 O O . THR A 1 282 ? -2.824 13.857 11.944 1.00 90.50 282 THR A O 1
ATOM 2326 N N . MET A 1 283 ? -4.487 12.430 12.438 1.00 91.38 283 MET A N 1
ATOM 2327 C CA . MET A 1 283 ? -5.474 13.033 11.532 1.00 91.38 283 MET A CA 1
ATOM 2328 C C . MET A 1 283 ? -6.004 14.382 12.045 1.00 91.38 283 MET A C 1
ATOM 2330 O O . MET A 1 283 ? -6.145 15.326 11.271 1.00 91.38 283 MET A O 1
ATOM 2334 N N . ASP A 1 284 ? -6.222 14.509 13.353 1.00 90.00 284 ASP A N 1
ATOM 2335 C CA . ASP A 1 284 ? -6.594 15.765 14.003 1.00 90.00 284 ASP A CA 1
ATOM 2336 C C . ASP A 1 284 ? -5.477 16.815 13.922 1.00 90.00 284 ASP A C 1
ATOM 2338 O O . ASP A 1 284 ? -5.768 18.004 13.818 1.00 90.00 284 ASP A O 1
ATOM 2342 N N . GLY A 1 285 ? -4.209 16.393 14.006 1.00 84.81 285 GLY A N 1
ATOM 2343 C CA . GLY A 1 285 ? -3.050 17.270 13.824 1.00 84.81 285 GLY A CA 1
ATOM 2344 C C . GLY A 1 285 ? -2.962 17.797 12.393 1.00 84.81 285 GLY A C 1
ATOM 2345 O O . GLY A 1 285 ? -2.788 18.995 12.190 1.00 84.81 285 GLY A O 1
ATOM 2346 N N . PHE A 1 286 ? -3.193 16.937 11.396 1.00 85.75 286 PHE A N 1
ATOM 2347 C CA . PHE A 1 286 ? -3.317 17.359 9.997 1.00 85.75 286 PHE A CA 1
ATOM 2348 C C . PHE A 1 286 ? -4.406 18.430 9.809 1.00 85.75 286 PHE A C 1
ATOM 2350 O O . PHE A 1 286 ? -4.139 19.475 9.218 1.00 85.75 286 PHE A O 1
ATOM 2357 N N . ASP A 1 287 ? -5.593 18.221 10.386 1.00 82.12 287 ASP A N 1
ATOM 2358 C CA . ASP A 1 287 ? -6.718 19.163 10.287 1.00 82.12 287 ASP A CA 1
ATOM 2359 C C . ASP A 1 287 ? -6.502 20.503 11.016 1.00 82.12 287 ASP A C 1
ATOM 2361 O O . ASP A 1 287 ? -7.162 21.489 10.680 1.00 82.12 287 ASP A O 1
ATOM 2365 N N . LYS A 1 288 ? -5.605 20.558 12.012 1.00 77.00 288 LYS A N 1
ATOM 2366 C CA . LYS A 1 288 ? -5.331 21.759 12.828 1.00 77.00 288 LYS A CA 1
ATOM 2367 C C . LYS A 1 288 ? -4.101 22.535 12.356 1.00 77.00 288 LYS A C 1
ATOM 2369 O O . LYS A 1 288 ? -4.157 23.760 12.270 1.00 77.00 288 LYS A O 1
ATOM 2374 N N . ASP A 1 289 ? -3.020 21.828 12.035 1.00 65.50 289 ASP A N 1
ATOM 2375 C CA . ASP A 1 289 ? -1.689 22.407 11.820 1.00 65.50 289 ASP A CA 1
ATOM 2376 C C . ASP A 1 289 ? -1.271 22.426 10.335 1.00 65.50 289 ASP A C 1
ATOM 2378 O O . ASP A 1 289 ? -0.338 23.135 9.955 1.00 65.50 289 ASP A O 1
ATOM 2382 N N . GLY A 1 290 ? -1.945 21.644 9.480 1.00 59.03 290 GLY A N 1
ATOM 2383 C CA . GLY A 1 290 ? -1.499 21.304 8.126 1.00 59.03 290 GLY A CA 1
ATOM 2384 C C . GLY A 1 290 ? -2.503 21.642 7.028 1.00 59.03 290 GLY A C 1
ATOM 2385 O O . GLY A 1 290 ? -2.886 20.761 6.261 1.00 59.03 290 GLY A O 1
ATOM 2386 N N . GLY A 1 291 ? -2.906 22.912 6.922 1.00 60.06 291 GLY A N 1
ATOM 2387 C CA . GLY A 1 291 ? -3.856 23.396 5.913 1.00 60.06 291 GLY A CA 1
ATOM 2388 C C . GLY A 1 291 ? -3.385 23.219 4.463 1.00 60.06 291 GLY A C 1
ATOM 2389 O O . GLY A 1 291 ? -2.907 24.167 3.844 1.00 60.06 291 GLY A O 1
ATOM 2390 N N . CYS A 1 292 ? -3.570 22.021 3.910 1.00 75.50 292 CYS A N 1
ATOM 2391 C CA . CYS A 1 292 ? -3.496 21.771 2.475 1.00 75.50 292 CYS A CA 1
ATOM 2392 C C . CYS A 1 292 ? -4.755 22.313 1.788 1.00 75.50 292 CYS A C 1
ATOM 2394 O O . CYS A 1 292 ? -5.815 22.432 2.416 1.00 75.50 292 CYS A O 1
ATOM 2396 N N . ASN A 1 293 ? -4.683 22.597 0.484 1.00 82.38 293 ASN A N 1
ATOM 2397 C CA . ASN A 1 293 ? -5.885 23.000 -0.251 1.00 82.38 293 ASN A CA 1
ATOM 2398 C C . ASN A 1 293 ? -7.012 21.944 -0.139 1.00 82.38 293 ASN A C 1
ATOM 2400 O O . ASN A 1 293 ? -6.764 20.753 0.061 1.00 82.38 293 ASN A O 1
ATOM 2404 N N . LEU A 1 294 ? -8.273 22.380 -0.257 1.00 84.69 294 LEU A N 1
ATOM 2405 C CA . LEU A 1 294 ? -9.437 21.529 0.024 1.00 84.69 294 LEU A CA 1
ATOM 2406 C C . LEU A 1 294 ? -9.459 20.234 -0.809 1.00 84.69 294 LEU A C 1
ATOM 2408 O O . LEU A 1 294 ? -9.837 19.190 -0.286 1.00 84.69 294 LEU A O 1
ATOM 2412 N N . MET A 1 295 ? -9.026 20.278 -2.073 1.00 83.56 295 MET A N 1
ATOM 2413 C CA . MET A 1 295 ? -9.007 19.099 -2.949 1.00 83.56 295 MET A CA 1
ATOM 2414 C C . MET A 1 295 ? -7.961 18.074 -2.505 1.00 83.56 295 MET A C 1
ATOM 2416 O O . MET A 1 295 ? -8.274 16.888 -2.413 1.00 83.56 295 MET A O 1
ATOM 2420 N N . VAL A 1 296 ? -6.752 18.535 -2.163 1.00 83.81 296 VAL A N 1
ATOM 2421 C CA . VAL A 1 296 ? -5.692 17.697 -1.577 1.00 83.81 296 VAL A CA 1
ATOM 2422 C C . VAL A 1 296 ? -6.185 17.046 -0.285 1.00 83.81 296 VAL A C 1
ATOM 2424 O O . VAL A 1 296 ? -6.082 15.833 -0.127 1.00 83.81 296 VAL A O 1
ATOM 2427 N N . SER A 1 297 ? -6.782 17.834 0.610 1.00 86.69 297 SER A N 1
ATOM 2428 C CA . SER A 1 297 ? -7.293 17.361 1.901 1.00 86.69 297 SER A CA 1
ATOM 2429 C C . SER A 1 297 ? -8.416 16.325 1.758 1.00 86.69 297 SER A C 1
ATOM 2431 O O . SER A 1 297 ? -8.470 15.367 2.529 1.00 86.69 297 SER A O 1
ATOM 2433 N N . LEU A 1 298 ? -9.305 16.476 0.770 1.00 87.50 298 LEU A N 1
ATOM 2434 C CA . LEU A 1 298 ? -10.391 15.524 0.514 1.00 87.50 298 LEU A CA 1
ATOM 2435 C C . LEU A 1 298 ? -9.888 14.201 -0.076 1.00 87.50 298 LEU A C 1
ATOM 2437 O O . LEU A 1 298 ? -10.277 13.141 0.419 1.00 87.50 298 LEU A O 1
ATOM 2441 N N . GLU A 1 299 ? -9.008 14.233 -1.082 1.00 86.56 299 GLU A N 1
ATOM 2442 C CA . GLU A 1 299 ? -8.427 13.001 -1.638 1.00 86.56 299 GLU A CA 1
ATOM 2443 C C . GLU A 1 299 ? -7.512 12.300 -0.619 1.00 86.56 299 GLU A C 1
ATOM 2445 O O . GLU A 1 299 ? -7.563 11.077 -0.506 1.00 86.56 299 GLU A O 1
ATOM 2450 N N . PHE A 1 300 ? -6.786 13.048 0.219 1.00 87.88 300 PHE A N 1
ATOM 2451 C CA . PHE A 1 300 ? -5.994 12.473 1.307 1.00 87.88 300 PHE A CA 1
ATOM 2452 C C . PHE A 1 300 ? -6.860 11.744 2.346 1.00 87.88 300 PHE A C 1
ATOM 2454 O O . PHE A 1 300 ? -6.612 10.581 2.665 1.00 87.88 300 PHE A O 1
ATOM 2461 N N . LYS A 1 301 ? -7.941 12.372 2.829 1.00 89.81 301 LYS A N 1
ATOM 2462 C CA . LYS A 1 301 ? -8.883 11.719 3.760 1.00 89.81 301 LYS A CA 1
ATOM 2463 C C . LYS A 1 301 ? -9.565 10.499 3.139 1.00 89.81 301 LYS A C 1
ATOM 2465 O O . LYS A 1 301 ? -9.812 9.515 3.838 1.00 89.81 301 LYS A O 1
ATOM 2470 N N . ARG A 1 302 ? -9.847 10.542 1.833 1.00 88.81 302 ARG A N 1
ATOM 2471 C CA . ARG A 1 302 ? -10.390 9.412 1.067 1.00 88.81 302 ARG A CA 1
ATOM 2472 C C . ARG A 1 302 ? -9.395 8.254 0.979 1.00 88.81 302 ARG A C 1
ATOM 2474 O O . ARG A 1 302 ? -9.801 7.113 1.190 1.00 88.81 302 ARG A O 1
ATOM 2481 N N . LEU A 1 303 ? -8.115 8.542 0.736 1.00 88.88 303 LEU A N 1
ATOM 2482 C CA . LEU A 1 303 ? -7.041 7.552 0.780 1.00 88.88 303 LEU A CA 1
ATOM 2483 C C . LEU A 1 303 ? -6.957 6.908 2.172 1.00 88.88 303 LEU A C 1
ATOM 2485 O O . LEU A 1 303 ? -7.097 5.692 2.273 1.00 88.88 303 LEU A O 1
ATOM 2489 N N . CYS A 1 304 ? -6.853 7.701 3.246 1.00 90.88 304 CYS A N 1
ATOM 2490 C CA . CYS A 1 304 ? -6.794 7.172 4.614 1.00 90.88 304 CYS A CA 1
ATOM 2491 C C . CYS A 1 304 ? -8.009 6.291 4.960 1.00 90.88 304 CYS A C 1
ATOM 2493 O O . CYS A 1 304 ? -7.840 5.192 5.486 1.00 90.88 304 CYS A O 1
ATOM 2495 N N . LYS A 1 305 ? -9.232 6.711 4.602 1.00 92.56 305 LYS A N 1
ATOM 2496 C CA . LYS A 1 305 ? -10.451 5.898 4.770 1.00 92.56 305 LYS A CA 1
ATOM 2497 C C . LYS A 1 305 ? -10.336 4.528 4.091 1.00 92.56 305 LYS A C 1
ATOM 2499 O O . LYS A 1 305 ? -10.699 3.512 4.687 1.00 92.56 305 LYS A O 1
ATOM 2504 N N . ASN A 1 306 ? -9.854 4.496 2.852 1.00 90.00 306 ASN A N 1
ATOM 2505 C CA . ASN A 1 306 ? -9.704 3.255 2.097 1.00 90.00 306 ASN A CA 1
ATOM 2506 C C . ASN A 1 306 ? -8.595 2.366 2.677 1.00 90.00 306 ASN A C 1
ATOM 2508 O O . ASN A 1 306 ? -8.765 1.150 2.745 1.00 90.00 306 ASN A O 1
ATOM 2512 N N . THR A 1 307 ? -7.499 2.961 3.158 1.00 89.81 307 THR A N 1
ATOM 2513 C CA . THR A 1 307 ? -6.447 2.248 3.890 1.00 89.81 307 THR A CA 1
ATOM 2514 C C . THR A 1 307 ? -6.996 1.571 5.146 1.00 89.81 307 THR A C 1
ATOM 2516 O O . THR A 1 307 ? -6.711 0.389 5.334 1.00 89.81 307 THR A O 1
ATOM 2519 N N . VAL A 1 308 ? -7.814 2.262 5.961 1.00 91.44 308 VAL A N 1
ATOM 2520 C CA . VAL A 1 308 ? -8.478 1.656 7.136 1.00 91.44 308 VAL A CA 1
ATOM 2521 C C . VAL A 1 308 ? -9.301 0.440 6.720 1.00 91.44 308 VAL A C 1
ATOM 2523 O O . VAL A 1 308 ? -9.131 -0.629 7.297 1.00 91.44 308 VAL A O 1
ATOM 2526 N N . PHE A 1 309 ? -10.151 0.571 5.698 1.00 91.56 309 PHE A N 1
ATOM 2527 C CA . PHE A 1 309 ? 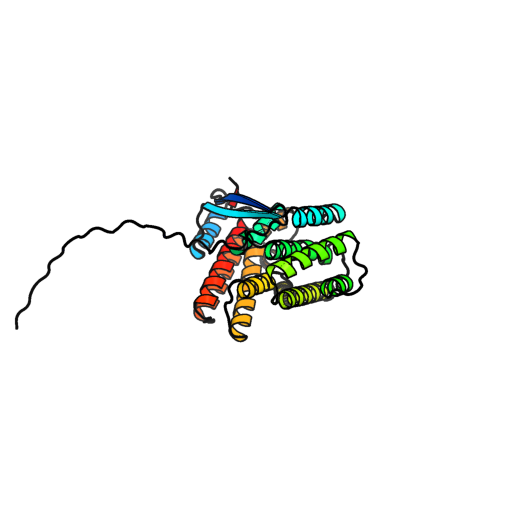-10.958 -0.551 5.212 1.00 91.56 309 PHE A CA 1
ATOM 2528 C C . PHE A 1 309 ? -10.098 -1.758 4.803 1.00 91.56 309 PHE A C 1
ATOM 2530 O O . PHE A 1 309 ? -10.339 -2.866 5.272 1.00 91.56 309 PHE A O 1
ATOM 2537 N N . VAL A 1 310 ? -9.081 -1.547 3.964 1.00 89.00 310 VAL A N 1
ATOM 2538 C CA . VAL A 1 310 ? -8.249 -2.637 3.432 1.00 89.00 310 VAL A CA 1
ATOM 2539 C C . VAL A 1 310 ? -7.443 -3.339 4.525 1.00 89.00 310 VAL A C 1
ATOM 2541 O O . VAL A 1 310 ? -7.364 -4.567 4.519 1.00 89.00 310 VAL A O 1
ATOM 2544 N N . HIS A 1 311 ? -6.894 -2.601 5.494 1.00 88.88 311 HIS A N 1
ATOM 2545 C CA . HIS A 1 311 ? -6.154 -3.206 6.608 1.00 88.88 311 HIS A CA 1
ATOM 2546 C C . HIS A 1 311 ? -7.066 -4.027 7.531 1.00 88.88 311 HIS A C 1
ATOM 2548 O O . HIS A 1 311 ? -6.642 -5.058 8.035 1.00 88.88 311 HIS A O 1
ATOM 2554 N N . LEU A 1 312 ? -8.333 -3.636 7.688 1.00 88.88 312 LEU A N 1
ATOM 2555 C CA . LEU A 1 312 ? -9.319 -4.369 8.491 1.00 88.88 312 LEU A CA 1
ATOM 2556 C C . LEU A 1 312 ? -9.998 -5.544 7.750 1.00 88.88 312 LEU A C 1
ATOM 2558 O O . LEU A 1 312 ? -10.740 -6.304 8.375 1.00 88.88 312 LEU A O 1
ATOM 2562 N N . ALA A 1 313 ? -9.793 -5.682 6.434 1.00 87.69 313 ALA A N 1
ATOM 2563 C CA . ALA A 1 313 ? -10.460 -6.675 5.575 1.00 87.69 313 ALA A CA 1
ATOM 2564 C C . ALA A 1 313 ? -9.518 -7.713 4.925 1.00 87.69 313 ALA A C 1
ATOM 2566 O O . ALA A 1 313 ? -9.982 -8.752 4.452 1.00 87.69 313 ALA A O 1
ATOM 2567 N N . SER A 1 314 ? -8.215 -7.431 4.877 1.00 83.12 314 SER A N 1
ATOM 2568 C CA . SER A 1 314 ? -7.177 -8.291 4.288 1.00 83.12 314 SER A CA 1
ATOM 2569 C C . SER A 1 314 ? -6.920 -9.556 5.114 1.00 83.12 314 SER A C 1
ATOM 2571 O O . SER A 1 314 ? -6.934 -9.520 6.342 1.00 83.12 314 SER A O 1
ATOM 2573 N N . GLU A 1 315 ? -6.638 -10.684 4.453 1.00 76.00 315 GLU A N 1
ATOM 2574 C CA . GLU A 1 315 ? -6.254 -11.937 5.115 1.00 76.00 315 GLU A CA 1
ATOM 2575 C C . GLU A 1 315 ? -4.862 -11.884 5.754 1.00 76.00 315 GLU A C 1
ATOM 2577 O O . GLU A 1 315 ? -4.544 -12.738 6.583 1.00 76.00 315 GLU A O 1
ATOM 2582 N N . ARG A 1 316 ? -4.042 -10.888 5.392 1.00 67.12 316 ARG A N 1
ATOM 2583 C CA . ARG A 1 316 ? -2.731 -10.622 6.010 1.00 67.12 316 ARG A CA 1
ATOM 2584 C C . ARG A 1 316 ? -2.844 -10.161 7.473 1.00 67.12 316 ARG A C 1
ATOM 2586 O O . ARG A 1 316 ? -1.825 -10.070 8.157 1.00 67.12 316 ARG A O 1
ATOM 2593 N N . TYR A 1 317 ? -4.042 -9.836 7.947 1.00 73.31 317 TYR A N 1
ATOM 2594 C CA . TYR A 1 317 ? -4.300 -9.179 9.229 1.00 73.31 31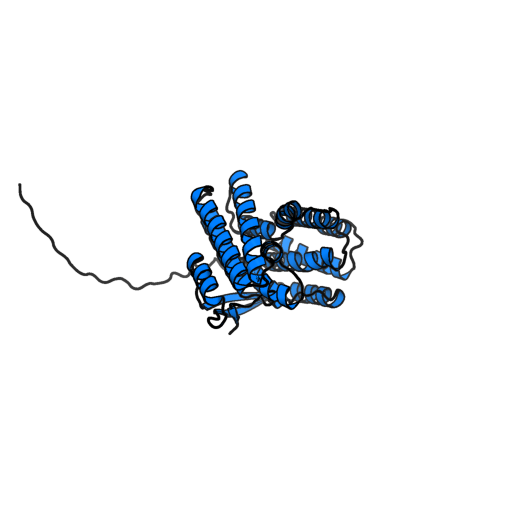7 TYR A CA 1
ATOM 2595 C C . TYR A 1 317 ? -5.422 -9.880 10.004 1.00 73.31 317 TYR A C 1
ATOM 2597 O O . TYR A 1 317 ? -6.033 -10.831 9.510 1.00 73.31 317 TYR A O 1
ATOM 2605 N N . GLU A 1 318 ? -5.714 -9.421 11.223 1.00 71.88 318 GLU A N 1
ATOM 2606 C CA . GLU A 1 318 ? -6.967 -9.818 11.865 1.00 71.88 318 GLU A CA 1
ATOM 2607 C C . GLU A 1 318 ? -8.158 -9.207 11.114 1.00 71.88 318 GLU A C 1
ATOM 2609 O O . GLU A 1 318 ? -8.264 -7.990 10.943 1.00 71.88 318 GLU A O 1
ATOM 2614 N N . LYS A 1 319 ? -9.059 -10.072 10.640 1.00 78.12 319 LYS A N 1
ATOM 2615 C CA . LYS A 1 319 ? -10.217 -9.657 9.851 1.00 78.12 319 LYS A CA 1
ATOM 2616 C C . LYS A 1 319 ? -11.335 -9.145 10.746 1.00 78.12 319 LYS A C 1
ATOM 2618 O O . LYS A 1 319 ? -12.104 -9.920 11.303 1.00 78.12 319 LYS A O 1
ATOM 2623 N N . PHE A 1 320 ? -11.507 -7.831 10.751 1.00 85.56 320 PHE A N 1
ATOM 2624 C CA . PHE A 1 320 ? -12.722 -7.186 11.242 1.00 85.56 320 PHE A CA 1
ATOM 2625 C C . PHE A 1 320 ? -13.815 -7.103 10.168 1.00 85.56 320 PHE A C 1
ATOM 2627 O O . PHE A 1 320 ? -14.955 -6.773 10.479 1.00 85.56 320 PHE A O 1
ATOM 2634 N N . PHE A 1 321 ? -13.497 -7.404 8.908 1.00 88.38 321 PHE A N 1
ATOM 2635 C CA . PHE A 1 321 ? -14.451 -7.480 7.805 1.00 88.38 321 PHE A CA 1
ATOM 2636 C C . PHE A 1 321 ? -14.430 -8.862 7.145 1.00 88.38 321 PHE A C 1
ATOM 2638 O O . PHE A 1 321 ? -13.449 -9.256 6.516 1.00 88.38 321 PHE A O 1
ATOM 2645 N N . ASN A 1 322 ? -15.558 -9.566 7.217 1.00 87.50 322 ASN A N 1
ATOM 2646 C CA . ASN A 1 322 ? -15.761 -10.847 6.550 1.00 87.50 322 ASN A CA 1
ATOM 2647 C C . ASN A 1 322 ? -16.385 -10.636 5.169 1.00 87.50 322 ASN A C 1
ATOM 2649 O O . ASN A 1 322 ? -17.339 -9.869 5.022 1.00 87.50 322 ASN A O 1
ATOM 2653 N N . SER A 1 323 ? -15.872 -11.321 4.148 1.00 85.06 323 SER A N 1
ATOM 2654 C CA . SER A 1 323 ? -16.485 -11.286 2.820 1.00 85.06 323 SER A CA 1
ATOM 2655 C C . SER A 1 323 ? -17.706 -12.192 2.727 1.00 85.06 323 SER A C 1
ATOM 2657 O O . SER A 1 323 ? -17.644 -13.331 3.191 1.00 85.06 323 SER A O 1
ATOM 2659 N N . VAL A 1 324 ? -18.763 -11.704 2.073 1.00 78.50 324 VAL A N 1
ATOM 2660 C CA . VAL A 1 324 ? -20.062 -12.382 1.897 1.00 78.50 324 VAL A CA 1
ATOM 2661 C C . VAL A 1 324 ? -20.513 -12.415 0.441 1.00 78.50 324 VAL A C 1
ATOM 2663 O O . VAL A 1 324 ? -20.143 -11.479 -0.309 1.00 78.50 324 VAL A O 1
#